Protein AF-A0A813GR15-F1 (afdb_monomer_lite)

Secondary structure (DSSP, 8-state):
----PPPTTTSPPHHHHHHHHHHHHHHHTTEEEEEEEETTEEEEEEEEEEE-SS-TT-TT-EE-HHHH-HHHHHHHHTSTTT-TT--HHHHHHHHHHHHHHHHHHHHHHHSTTTTSTTHHHHHHHHHHHHHHHHHHHHHH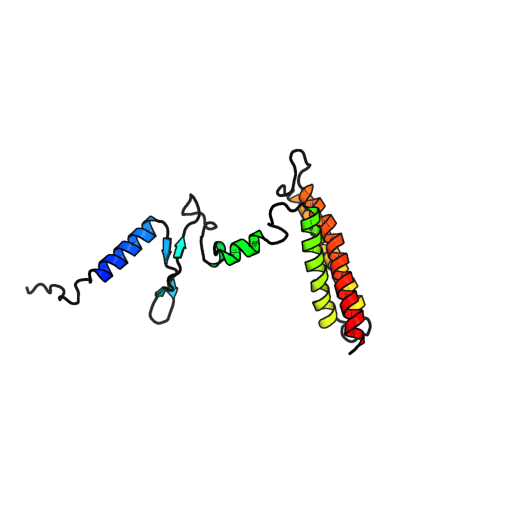HHHHH---TTPPTTPPTTHHHHHHHHHHHHHHHHHHHHHHHHHHHHHTT-

Radius of gyration: 27.7 Å; chains: 1; bounding box: 89×42×54 Å

Foldseek 3Di:
DPDPDDDPVRPDDPVRVVVVVVQVVCVVQQKDFDWDQDPVGTDGPPWIWHQQDPDSPPPVRIDGCCPPNPVNVVVVCCQLVNPPPDALLSSLLVLLLVQLQCQLVCQCCVNPCVVPPCSLVRSLVRQLVVLVVVLVVQVVCCVPVQDCPRPDVPDDRSPSSNSSSVSSSVNNNVNNVVNSVVCNVPVVVD

pLDDT: mean 85.77, std 12.68, range [42.84, 98.06]

Organism: Polarella glacialis (NCBI:txid89957)

Sequence (190 aa):
MKLDMPGDEDIPDLEDIAEVQQEFDWLMDGKMRFGIPGPAGIWYNGALIQYKGKEPFAGDQIVSILTDGSFGRQYVENMAFYREGLKPWQRGIEIGMAHGYFLIGPFVSLGPLRNTPEAATVGLLCGCAIVGIVSIGGLIFGATIKPTLFDKAGDRPASGFNEMINWHAVGGLGGAGFAHALLTVFGSAA

InterPro domains:
  IPR003757 Photosystem I PsaL, reaction centre subunit XI [PF02605] (50-185)
  IPR022980 Photosystem I, reaction centre subunit XI [PTHR34803] (49-186)
  IPR036592 Photosystem I PsaL, reaction centre subunit XI superfamily [G3DSA:1.20.1240.10] (46-189)
  IPR036592 Photosystem I PsaL, reaction centre subunit XI superfamily [SSF81568] (49-186)

Structure (mmCIF, N/CA/C/O backbone):
data_AF-A0A813GR15-F1
#
_entry.id   AF-A0A813GR15-F1
#
loop_
_atom_site.group_PDB
_atom_site.id
_atom_site.type_symbol
_atom_site.label_atom_id
_atom_site.label_alt_id
_atom_site.label_comp_id
_atom_site.label_asym_id
_atom_site.label_entity_id
_atom_site.label_seq_id
_atom_site.pdbx_PDB_ins_code
_atom_site.Cartn_x
_atom_site.Cartn_y
_atom_site.Cartn_z
_atom_site.occupancy
_atom_site.B_iso_or_equiv
_atom_site.auth_seq_id
_atom_site.auth_comp_id
_atom_site.auth_asym_id
_atom_site.auth_atom_id
_atom_site.pdbx_PDB_model_num
ATOM 1 N N . MET A 1 1 ? -71.081 26.932 -5.313 1.00 47.31 1 MET A N 1
ATOM 2 C CA . MET A 1 1 ? -69.634 26.652 -5.305 1.00 47.31 1 MET A CA 1
ATOM 3 C C . MET A 1 1 ? -69.499 25.139 -5.274 1.00 47.31 1 MET A C 1
ATOM 5 O O . MET A 1 1 ? -69.797 24.555 -4.243 1.00 47.31 1 MET A O 1
ATOM 9 N N . LYS A 1 2 ? -69.250 24.489 -6.419 1.00 45.22 2 LYS A N 1
ATOM 10 C CA . LYS A 1 2 ? -68.932 23.055 -6.412 1.00 45.22 2 LYS A CA 1
ATOM 11 C C . LYS A 1 2 ? -67.505 22.963 -5.885 1.00 45.22 2 LYS A C 1
ATOM 13 O O . LYS A 1 2 ? -66.606 23.507 -6.515 1.00 45.22 2 LYS A O 1
ATOM 18 N N . LEU A 1 3 ? -67.353 22.418 -4.682 1.00 54.00 3 LEU A N 1
ATOM 19 C CA . LEU A 1 3 ? -66.056 21.977 -4.192 1.00 54.00 3 LEU A CA 1
ATOM 20 C C . LEU A 1 3 ? -65.643 20.834 -5.109 1.00 54.00 3 LEU A C 1
ATOM 22 O O . LEU A 1 3 ? -66.343 19.825 -5.174 1.00 54.00 3 LEU A O 1
ATOM 26 N N . ASP A 1 4 ? -64.588 21.069 -5.877 1.00 61.16 4 ASP A N 1
ATOM 27 C CA . ASP A 1 4 ? -63.916 20.034 -6.644 1.00 61.16 4 ASP A CA 1
ATOM 28 C C . ASP A 1 4 ? -63.256 19.121 -5.610 1.00 61.16 4 ASP A C 1
ATOM 30 O O . ASP A 1 4 ? -62.234 19.470 -5.018 1.00 61.16 4 ASP A O 1
ATOM 34 N N . MET A 1 5 ? -63.965 18.057 -5.231 1.00 60.03 5 MET A N 1
ATOM 35 C CA . MET A 1 5 ? -63.385 17.032 -4.378 1.00 60.03 5 MET A CA 1
ATOM 36 C C . MET A 1 5 ? -62.530 16.143 -5.282 1.00 60.03 5 MET A C 1
ATOM 38 O O . MET A 1 5 ? -63.019 15.800 -6.361 1.00 60.03 5 MET A O 1
ATOM 42 N N . PRO A 1 6 ? -61.299 15.794 -4.869 1.00 56.97 6 PRO A N 1
ATOM 43 C CA . PRO A 1 6 ? -60.448 14.873 -5.619 1.00 56.97 6 PRO A CA 1
ATOM 44 C C . PRO A 1 6 ? -61.250 13.623 -6.010 1.00 56.97 6 PRO A C 1
ATOM 46 O O . PRO A 1 6 ? -62.019 13.108 -5.190 1.00 56.97 6 PRO A O 1
ATOM 49 N N . GLY A 1 7 ? -61.149 13.200 -7.273 1.00 61.00 7 GLY A N 1
ATOM 50 C CA . GLY A 1 7 ? -61.836 11.998 -7.755 1.00 61.00 7 GLY A CA 1
ATOM 51 C C . GLY A 1 7 ? -61.267 10.742 -7.091 1.00 61.00 7 GLY A C 1
ATOM 52 O O . GLY A 1 7 ? -60.208 10.806 -6.481 1.00 61.00 7 GLY A O 1
ATOM 53 N N . ASP A 1 8 ? -61.919 9.582 -7.224 1.00 58.84 8 ASP A N 1
ATOM 54 C CA . ASP A 1 8 ? -61.389 8.318 -6.667 1.00 58.84 8 ASP A CA 1
ATOM 55 C C . ASP A 1 8 ? -59.973 7.974 -7.192 1.00 58.84 8 ASP A C 1
ATOM 57 O O . ASP A 1 8 ? -59.250 7.231 -6.542 1.00 58.84 8 ASP A O 1
ATOM 61 N N . GLU A 1 9 ? -59.556 8.546 -8.331 1.00 57.78 9 GLU A N 1
ATOM 62 C CA . GLU A 1 9 ? -58.193 8.442 -8.886 1.00 57.78 9 GLU A CA 1
ATOM 63 C C . GLU A 1 9 ? -57.158 9.347 -8.182 1.00 57.78 9 GLU A C 1
ATOM 65 O O . GLU A 1 9 ? -55.960 9.107 -8.292 1.00 57.78 9 GLU A O 1
ATOM 70 N N . ASP A 1 10 ? -57.605 10.377 -7.458 1.00 59.31 10 ASP A N 1
ATOM 71 C CA . ASP A 1 10 ? -56.772 11.319 -6.694 1.00 59.31 10 ASP A CA 1
ATOM 72 C C . ASP A 1 10 ? -56.662 10.926 -5.204 1.00 59.31 10 ASP A C 1
ATOM 74 O O . ASP A 1 10 ? -55.973 11.592 -4.422 1.00 59.31 10 ASP A O 1
ATOM 78 N N . ILE A 1 11 ? -57.377 9.876 -4.781 1.00 60.47 11 ILE A N 1
ATOM 79 C CA . ILE A 1 11 ? -57.257 9.301 -3.442 1.00 60.47 11 ILE A CA 1
ATOM 80 C C . ILE A 1 11 ? -56.090 8.312 -3.494 1.00 60.47 11 ILE A C 1
ATOM 82 O O . ILE A 1 11 ? -56.178 7.341 -4.243 1.00 60.47 11 ILE A O 1
ATOM 86 N N . PRO A 1 12 ? -55.009 8.533 -2.724 1.00 65.38 12 PRO A N 1
ATOM 87 C CA . PRO A 1 12 ? -53.870 7.630 -2.742 1.00 65.38 12 PRO A CA 1
ATOM 88 C C . PRO A 1 12 ? -54.319 6.217 -2.360 1.00 65.38 12 PRO A C 1
ATOM 90 O O . PRO A 1 12 ? -55.058 6.027 -1.385 1.00 65.38 12 PRO A O 1
ATOM 93 N N . ASP A 1 13 ? -53.872 5.245 -3.151 1.00 76.69 13 ASP A N 1
ATOM 94 C CA . ASP A 1 13 ? -54.057 3.820 -2.902 1.00 76.69 13 ASP A CA 1
ATOM 95 C C . ASP A 1 13 ? -53.525 3.474 -1.493 1.00 76.69 13 ASP A C 1
ATOM 97 O O . ASP A 1 13 ? -52.634 4.135 -0.953 1.00 76.69 13 ASP A O 1
ATOM 101 N N . LEU A 1 14 ? -54.045 2.413 -0.874 1.00 74.50 14 LEU A N 1
ATOM 102 C CA . LEU A 1 14 ? -53.415 1.806 0.300 1.00 74.50 14 LEU A CA 1
ATOM 103 C C . LEU A 1 14 ? -51.924 1.501 0.067 1.00 74.50 14 LEU A C 1
ATOM 105 O O . LEU A 1 14 ? -51.142 1.588 1.013 1.00 74.50 14 LEU A O 1
ATOM 109 N N . GLU A 1 15 ? -51.539 1.162 -1.164 1.00 75.19 15 GLU A N 1
ATOM 110 C CA . GLU A 1 15 ? -50.154 0.950 -1.586 1.00 75.19 15 GLU A CA 1
ATOM 111 C C . GLU A 1 15 ? -49.343 2.259 -1.554 1.00 75.19 15 GLU A C 1
ATOM 113 O O . GLU A 1 15 ? -48.292 2.298 -0.914 1.00 75.19 15 GLU A O 1
ATOM 118 N N . ASP A 1 16 ? -49.875 3.362 -2.090 1.00 75.50 16 ASP A N 1
ATOM 119 C CA . ASP A 1 16 ? -49.230 4.686 -2.037 1.00 75.50 16 ASP A CA 1
ATOM 120 C C . ASP A 1 16 ? -49.055 5.182 -0.591 1.00 75.50 16 ASP A C 1
ATOM 122 O O . ASP A 1 16 ? -48.017 5.728 -0.207 1.00 75.50 16 ASP A O 1
ATOM 126 N N . ILE A 1 17 ? -50.071 4.969 0.252 1.00 76.69 17 ILE A N 1
ATOM 127 C CA . ILE A 1 17 ? -50.020 5.323 1.676 1.00 76.69 17 ILE A CA 1
ATOM 128 C C . ILE A 1 17 ? -48.959 4.480 2.398 1.00 76.69 17 ILE A C 1
ATOM 130 O O . ILE A 1 17 ? -48.253 4.993 3.272 1.00 76.69 17 ILE A O 1
ATOM 134 N N . ALA A 1 18 ? -48.822 3.202 2.037 1.00 79.75 18 ALA A N 1
ATOM 135 C CA . ALA A 1 18 ? -47.808 2.319 2.600 1.00 79.75 18 ALA A CA 1
ATOM 136 C C . ALA A 1 18 ? -46.386 2.724 2.176 1.00 79.75 18 ALA A C 1
ATOM 138 O O . ALA A 1 18 ? -45.487 2.706 3.019 1.00 79.75 18 ALA A O 1
ATOM 139 N N . GLU A 1 19 ? -46.179 3.147 0.925 1.00 77.00 19 GLU A N 1
ATOM 140 C CA . GLU A 1 19 ? -44.882 3.650 0.453 1.00 77.00 19 GLU A CA 1
ATOM 141 C C . GLU A 1 19 ? -44.466 4.937 1.176 1.00 77.00 19 GLU A C 1
ATOM 143 O O . GLU A 1 19 ? -43.332 5.047 1.650 1.00 77.00 19 GLU A O 1
ATOM 148 N N . VAL A 1 20 ? -45.390 5.889 1.340 1.00 79.00 20 VAL A N 1
ATOM 149 C CA . VAL A 1 20 ? -45.130 7.129 2.087 1.00 79.00 20 VAL A CA 1
ATOM 150 C C . VAL A 1 20 ? -44.820 6.827 3.554 1.00 79.00 20 VAL A C 1
ATOM 152 O O . VAL A 1 20 ? -43.882 7.393 4.118 1.00 79.00 20 VAL A O 1
ATOM 155 N N . GLN A 1 21 ? -45.558 5.907 4.180 1.00 83.81 21 GLN A N 1
ATOM 156 C CA . GLN A 1 21 ? -45.280 5.488 5.554 1.00 83.81 21 GLN A CA 1
ATOM 157 C C . GLN A 1 21 ? -43.892 4.843 5.674 1.00 83.81 21 GLN A C 1
ATOM 159 O O . GLN A 1 21 ? -43.143 5.162 6.596 1.00 83.81 21 GLN A O 1
ATOM 164 N N . GLN A 1 22 ? -43.517 3.993 4.718 1.00 81.81 22 GLN A N 1
ATOM 165 C CA . GLN A 1 22 ? -42.200 3.364 4.673 1.00 81.81 22 GLN A CA 1
ATOM 166 C C . GLN A 1 22 ? -41.072 4.391 4.489 1.00 81.81 22 GLN A C 1
ATOM 168 O O . GLN A 1 22 ? -40.016 4.263 5.112 1.00 81.81 22 GLN A O 1
ATOM 173 N N . GLU A 1 23 ? -41.283 5.430 3.678 1.00 76.62 23 GLU A N 1
ATOM 174 C CA . GLU A 1 23 ? -40.345 6.550 3.558 1.00 76.62 23 GLU A CA 1
ATOM 175 C C . GLU A 1 23 ? -40.169 7.312 4.867 1.00 76.62 23 GLU A C 1
ATOM 177 O O . GLU A 1 23 ? -39.036 7.617 5.248 1.00 76.62 23 GLU A O 1
ATOM 182 N N . PHE A 1 24 ? -41.267 7.609 5.563 1.00 79.00 24 PHE A N 1
ATOM 183 C CA . PHE A 1 24 ? -41.210 8.253 6.871 1.00 79.00 24 PHE A CA 1
ATOM 184 C C . PHE A 1 24 ? -40.469 7.384 7.886 1.00 79.00 24 PHE A C 1
ATOM 186 O O . PHE A 1 24 ? -39.612 7.897 8.607 1.00 79.00 24 PHE A O 1
ATOM 193 N N . ASP A 1 25 ? -40.727 6.078 7.905 1.00 84.25 25 ASP A N 1
ATOM 194 C CA . ASP A 1 25 ? -40.038 5.137 8.789 1.00 84.25 25 ASP A CA 1
ATOM 195 C C . ASP A 1 25 ? -38.531 5.080 8.481 1.00 84.25 25 ASP A C 1
ATOM 197 O O . ASP A 1 25 ? -37.703 5.088 9.395 1.00 84.25 25 ASP A O 1
ATOM 201 N N . TRP A 1 26 ? -38.143 5.095 7.200 1.00 78.56 26 TRP A N 1
ATOM 202 C CA . TRP A 1 26 ? -36.738 5.198 6.796 1.00 78.56 26 TRP A CA 1
ATOM 203 C C . TRP A 1 26 ? -36.098 6.511 7.237 1.00 78.56 26 TRP A C 1
ATOM 205 O O . TRP A 1 26 ? -34.998 6.482 7.789 1.00 78.56 26 TRP A O 1
ATOM 215 N N . LEU A 1 27 ? -36.781 7.643 7.055 1.00 77.62 27 LEU A N 1
ATOM 216 C CA . LEU A 1 27 ? -36.279 8.950 7.475 1.00 77.62 27 LEU A CA 1
ATOM 217 C C . LEU A 1 27 ? -36.061 8.998 8.996 1.00 77.62 27 LEU A C 1
ATOM 219 O O . LEU A 1 27 ? -35.037 9.503 9.459 1.00 77.62 27 LEU A O 1
ATOM 223 N N . MET A 1 28 ? -36.994 8.429 9.767 1.00 79.69 28 MET A N 1
ATOM 224 C CA . MET A 1 28 ? -36.901 8.330 11.227 1.00 79.69 28 MET A CA 1
ATOM 225 C C . MET A 1 28 ? -35.756 7.418 11.687 1.00 79.69 28 MET A C 1
ATOM 227 O O . MET A 1 28 ? -35.142 7.683 12.718 1.00 79.69 28 MET A O 1
ATOM 231 N N . ASP A 1 29 ? -35.419 6.391 10.905 1.00 77.81 29 ASP A N 1
ATOM 232 C CA . ASP A 1 29 ? -34.261 5.511 11.124 1.00 77.81 29 ASP A CA 1
ATOM 233 C C . ASP A 1 29 ? -32.941 6.094 10.558 1.00 77.81 29 ASP A C 1
ATOM 235 O O . ASP A 1 29 ? -31.903 5.423 10.503 1.00 77.81 29 ASP A O 1
ATOM 239 N N . GLY A 1 30 ? -32.962 7.355 10.100 1.00 75.44 30 GLY A N 1
ATOM 240 C CA . GLY A 1 30 ? -31.798 8.056 9.550 1.00 75.44 30 GLY A CA 1
ATOM 241 C C . GLY A 1 30 ? -31.330 7.513 8.196 1.00 75.44 30 GLY A C 1
ATOM 242 O O . GLY A 1 30 ? -30.158 7.665 7.837 1.00 75.44 30 GLY A O 1
ATOM 243 N N . LYS A 1 31 ? -32.224 6.849 7.460 1.00 78.25 31 LYS A N 1
ATOM 244 C CA . LYS A 1 31 ? -32.002 6.312 6.117 1.00 78.25 31 LYS A CA 1
ATOM 245 C C . LYS A 1 31 ? -32.614 7.248 5.082 1.00 78.25 31 LYS A C 1
ATOM 247 O O . LYS A 1 31 ? -33.733 7.724 5.230 1.00 78.25 31 LYS A O 1
ATOM 252 N N . MET A 1 32 ? -31.895 7.470 3.991 1.00 77.75 32 MET A N 1
ATOM 253 C CA . MET A 1 32 ? -32.395 8.176 2.818 1.00 77.75 32 MET A CA 1
ATOM 254 C C . MET A 1 32 ? -32.195 7.327 1.572 1.00 77.75 32 MET A C 1
ATOM 256 O O . MET A 1 32 ? -31.178 6.648 1.418 1.00 77.75 32 MET A O 1
ATOM 260 N N . ARG A 1 33 ? -33.157 7.380 0.651 1.00 77.06 33 ARG A N 1
ATOM 261 C CA . ARG A 1 33 ? -33.002 6.733 -0.650 1.00 77.06 33 ARG A CA 1
ATOM 262 C C . ARG A 1 33 ? -31.952 7.456 -1.480 1.00 77.06 33 ARG A C 1
ATOM 264 O O . ARG A 1 33 ? -31.939 8.684 -1.560 1.00 77.06 33 ARG A O 1
ATOM 271 N N . PHE A 1 34 ? -31.110 6.684 -2.152 1.00 77.50 34 PHE A N 1
ATOM 272 C CA . PHE A 1 34 ? -30.180 7.227 -3.123 1.00 77.50 34 PHE A CA 1
ATOM 273 C C . PHE A 1 34 ? -30.920 7.571 -4.416 1.00 77.50 34 PHE A C 1
ATOM 275 O O . PHE A 1 34 ? -31.358 6.693 -5.162 1.00 77.50 34 PHE A O 1
ATOM 282 N N . GLY A 1 35 ? -31.093 8.869 -4.645 1.00 80.12 35 GLY A N 1
ATOM 283 C CA . GLY A 1 35 ? -31.709 9.408 -5.846 1.00 80.12 35 GLY A CA 1
ATOM 284 C C . GLY A 1 35 ? -30.661 9.789 -6.883 1.00 80.12 35 GLY A C 1
ATOM 285 O O . GLY A 1 35 ? -29.750 10.563 -6.591 1.00 80.12 35 GLY A O 1
ATOM 286 N N . ILE A 1 36 ? -30.807 9.282 -8.103 1.00 79.25 36 ILE A N 1
ATOM 287 C CA . ILE A 1 36 ? -29.963 9.650 -9.237 1.00 79.25 36 ILE A CA 1
ATOM 288 C C . ILE A 1 36 ? -30.749 10.639 -10.107 1.00 79.25 36 ILE A C 1
ATOM 290 O O . ILE A 1 36 ? -31.823 10.291 -10.608 1.00 79.25 36 ILE A O 1
ATOM 294 N N . PRO A 1 37 ? -30.257 11.878 -10.280 1.00 85.12 37 PRO A N 1
ATOM 295 C CA . PRO A 1 37 ? -30.932 12.869 -11.104 1.00 85.12 37 PRO A CA 1
ATOM 296 C C . PRO A 1 37 ? -30.873 12.462 -12.580 1.00 85.12 37 PRO A C 1
ATOM 298 O O . PRO A 1 37 ? -29.807 12.158 -13.116 1.00 85.12 37 PRO A O 1
ATOM 301 N N . GLY A 1 38 ? -32.027 12.478 -13.239 1.00 84.50 38 GLY A N 1
ATOM 302 C CA . GLY A 1 38 ? -32.193 12.182 -14.655 1.00 84.50 38 GLY A CA 1
ATOM 303 C C . GLY A 1 38 ? -33.119 13.182 -15.360 1.00 84.50 38 GLY A C 1
ATOM 304 O O . GLY A 1 38 ? -33.711 14.054 -14.721 1.00 84.50 38 GLY A O 1
ATOM 305 N N . PRO A 1 39 ? -33.271 13.069 -16.692 1.00 82.44 39 PRO A N 1
ATOM 306 C CA . PRO A 1 39 ? -34.041 14.024 -17.498 1.00 82.44 39 PRO A CA 1
ATOM 307 C C . PRO A 1 39 ? -35.526 14.128 -17.121 1.00 82.44 39 PRO A C 1
ATOM 309 O O . PRO A 1 39 ? -36.148 15.151 -17.380 1.00 82.44 39 PRO A O 1
ATOM 312 N N . ALA A 1 40 ? -36.086 13.075 -16.520 1.00 80.75 40 ALA A N 1
ATOM 313 C CA . ALA A 1 40 ? -37.482 12.995 -16.092 1.00 80.75 40 ALA A CA 1
ATOM 314 C C . ALA A 1 40 ? -37.665 13.155 -14.568 1.00 80.75 40 ALA A C 1
ATOM 316 O O . ALA A 1 40 ? -38.739 12.868 -14.052 1.00 80.75 40 ALA A O 1
ATOM 317 N N . GLY A 1 41 ? -36.629 13.590 -13.840 1.00 81.62 41 GLY A N 1
ATOM 318 C CA . GLY A 1 41 ? -36.650 13.717 -12.381 1.00 81.62 41 GLY A CA 1
ATOM 319 C C . GLY A 1 41 ? -35.648 12.795 -11.689 1.00 81.62 41 GLY A C 1
ATOM 320 O O . GLY A 1 41 ? -34.646 12.392 -12.276 1.00 81.62 41 GLY A O 1
ATOM 321 N N . ILE A 1 42 ? -35.889 12.494 -10.415 1.00 79.44 42 ILE A N 1
ATOM 322 C CA . ILE A 1 42 ? -35.011 11.642 -9.608 1.00 79.44 42 ILE A CA 1
ATOM 323 C C . ILE A 1 42 ? -35.475 10.194 -9.746 1.00 79.44 42 ILE A C 1
ATOM 325 O O . ILE A 1 42 ? -36.616 9.874 -9.430 1.00 79.44 42 ILE A O 1
ATOM 329 N N . TRP A 1 43 ? -34.581 9.314 -10.186 1.00 77.31 43 TRP A N 1
ATOM 330 C CA . TRP A 1 43 ? -34.812 7.874 -10.155 1.00 77.31 43 TRP A CA 1
ATOM 331 C C . TRP A 1 43 ? -34.168 7.277 -8.898 1.00 77.31 43 TRP A C 1
ATOM 333 O O . TRP A 1 43 ? -33.004 7.547 -8.596 1.00 77.31 43 TRP A O 1
ATOM 343 N N . TYR A 1 44 ? -34.924 6.453 -8.171 1.00 77.25 44 TYR A N 1
ATOM 344 C CA . TYR A 1 44 ? -34.441 5.722 -7.004 1.00 77.25 44 TYR A CA 1
ATOM 345 C C . TYR A 1 44 ? -34.100 4.285 -7.395 1.00 77.25 44 TYR A C 1
ATOM 347 O O . TYR A 1 44 ? -34.931 3.545 -7.914 1.00 77.25 44 TYR A O 1
ATOM 355 N N . ASN A 1 45 ? -32.864 3.875 -7.130 1.00 72.31 45 ASN A N 1
ATOM 356 C CA . ASN A 1 45 ? -32.350 2.549 -7.482 1.00 72.31 45 ASN A CA 1
ATOM 357 C C . ASN A 1 45 ? -32.595 1.482 -6.395 1.00 72.31 45 ASN A C 1
ATOM 359 O O . ASN A 1 45 ? -32.062 0.379 -6.494 1.00 72.31 45 ASN A O 1
ATOM 363 N N . GLY A 1 46 ? -33.329 1.828 -5.333 1.00 75.75 46 GLY A N 1
ATOM 364 C CA . GLY A 1 46 ? -33.531 0.979 -4.155 1.00 75.75 46 GLY A CA 1
ATOM 365 C C . GLY A 1 46 ? -32.342 0.934 -3.185 1.00 75.75 46 GLY A C 1
ATOM 366 O O . GLY A 1 46 ? -32.431 0.277 -2.150 1.00 75.75 46 GLY A O 1
ATOM 367 N N . ALA A 1 47 ? -31.238 1.635 -3.466 1.00 75.94 47 ALA A N 1
ATOM 368 C CA . ALA A 1 47 ? -30.130 1.748 -2.527 1.00 75.94 47 ALA A CA 1
ATOM 369 C C . ALA A 1 47 ? -30.465 2.751 -1.418 1.00 75.94 47 ALA A C 1
ATOM 371 O O . ALA A 1 47 ? -30.973 3.847 -1.670 1.00 75.94 47 ALA A O 1
ATOM 372 N N . LEU A 1 48 ? -30.131 2.376 -0.186 1.00 75.25 48 LEU A N 1
ATOM 373 C CA . LEU A 1 48 ? -30.285 3.223 0.988 1.00 75.25 48 LEU A CA 1
ATOM 374 C C . LEU A 1 48 ? -28.921 3.757 1.411 1.00 75.25 48 LEU A C 1
ATOM 376 O O . LEU A 1 48 ? -27.924 3.032 1.419 1.00 75.25 48 LEU A O 1
ATOM 380 N N . ILE A 1 49 ? -28.903 5.032 1.771 1.00 76.62 49 ILE A N 1
ATOM 381 C CA . ILE A 1 49 ? -27.792 5.690 2.437 1.00 76.62 49 ILE A CA 1
ATOM 382 C C . ILE A 1 49 ? -28.222 5.914 3.877 1.00 76.62 49 ILE A C 1
ATOM 384 O O . ILE A 1 49 ? -29.292 6.466 4.115 1.00 76.62 49 ILE A O 1
ATOM 388 N N . GLN A 1 50 ? -27.411 5.478 4.832 1.00 75.06 50 GLN A N 1
ATOM 389 C CA . GLN A 1 50 ? -27.713 5.638 6.252 1.00 75.06 50 GLN A CA 1
ATOM 390 C C . GLN A 1 50 ? -26.601 6.418 6.943 1.00 75.06 50 GLN A C 1
ATOM 392 O O . GLN A 1 50 ? -25.429 6.253 6.612 1.00 75.06 50 GLN A O 1
ATOM 397 N N . TYR A 1 51 ? -26.940 7.239 7.930 1.00 71.69 51 TYR A N 1
ATOM 398 C CA . TYR A 1 51 ? -25.929 7.792 8.827 1.00 71.69 51 TYR A CA 1
ATOM 399 C C . TYR A 1 51 ? -25.423 6.703 9.786 1.00 71.69 51 TYR A C 1
ATOM 401 O O . TYR A 1 51 ? -26.199 6.022 10.449 1.00 71.69 51 TYR A O 1
ATOM 409 N N . LYS A 1 52 ? -24.104 6.496 9.828 1.00 63.88 52 LYS A N 1
ATOM 410 C CA . LYS A 1 52 ? -23.456 5.354 10.495 1.00 63.88 52 LYS A CA 1
ATOM 411 C C . LYS A 1 52 ? -23.322 5.509 12.007 1.00 63.88 52 LYS A C 1
ATOM 413 O O . LYS A 1 52 ? -23.207 4.505 12.707 1.00 63.88 52 LYS A O 1
ATOM 418 N N . GLY A 1 53 ? -23.227 6.735 12.515 1.00 65.06 53 GLY A N 1
ATOM 419 C CA . GLY A 1 53 ? -22.815 6.965 13.897 1.00 65.06 53 GLY A CA 1
ATOM 420 C C . GLY A 1 53 ? -23.783 7.791 14.723 1.00 65.06 53 GLY A C 1
ATOM 421 O O . GLY A 1 53 ? -24.899 8.100 14.319 1.00 65.06 53 GLY A O 1
ATOM 422 N N . LYS A 1 54 ? -23.340 8.099 15.945 1.00 63.12 54 LYS A N 1
ATOM 423 C CA . LYS A 1 54 ? -24.151 8.774 16.969 1.00 63.12 54 LYS A CA 1
ATOM 424 C C . LYS A 1 54 ? -24.495 10.219 16.598 1.00 63.12 54 LYS A C 1
ATOM 426 O O . LYS A 1 54 ? -25.398 10.789 17.200 1.00 63.12 54 LYS A O 1
ATOM 431 N N . GLU A 1 55 ? -23.757 10.803 15.655 1.00 66.56 55 GLU A N 1
ATOM 432 C CA . GLU A 1 55 ? -23.871 12.204 15.271 1.00 66.56 55 GLU A CA 1
ATOM 433 C C . GLU A 1 55 ? -24.320 12.320 13.806 1.00 66.56 55 GLU A C 1
ATOM 435 O O . GLU A 1 55 ? -23.523 12.079 12.899 1.00 66.56 55 GLU A O 1
ATOM 440 N N . PRO A 1 56 ? -25.570 12.739 13.539 1.00 64.50 56 PRO A N 1
ATOM 441 C CA . PRO A 1 56 ? -26.105 12.836 12.176 1.00 64.50 56 PRO A CA 1
ATOM 442 C C . PRO A 1 56 ? -25.427 13.914 11.308 1.00 64.50 56 PRO A C 1
ATOM 444 O O . PRO A 1 56 ? -25.662 13.974 10.105 1.00 64.50 56 PRO A O 1
ATOM 447 N N . PHE A 1 57 ? -24.572 14.761 11.892 1.00 69.88 57 PHE A N 1
ATOM 448 C CA . PHE A 1 57 ? -23.840 15.824 11.189 1.00 69.88 57 PHE A CA 1
ATOM 449 C C . PHE A 1 57 ? -22.361 15.491 10.937 1.00 69.88 57 PHE A C 1
ATOM 451 O O . PHE A 1 57 ? -21.630 16.319 10.390 1.00 69.88 57 PHE A O 1
ATOM 458 N N . ALA A 1 58 ? -21.906 14.293 11.314 1.00 69.31 58 ALA A N 1
ATOM 459 C CA . ALA A 1 58 ? -20.563 13.827 10.999 1.00 69.31 58 ALA A CA 1
ATOM 460 C C . ALA A 1 58 ? -20.491 13.421 9.516 1.00 69.31 58 ALA A C 1
ATOM 462 O O . ALA A 1 58 ? -21.041 12.402 9.098 1.00 69.31 58 ALA A O 1
ATOM 463 N N . GLY A 1 59 ? -19.821 14.241 8.701 1.00 67.31 59 GLY A N 1
ATOM 464 C CA . GLY A 1 59 ? -19.742 14.051 7.246 1.00 67.31 59 GLY A CA 1
ATOM 465 C C . GLY A 1 59 ? -18.978 12.801 6.785 1.00 67.31 59 GLY A C 1
ATOM 466 O O . GLY A 1 59 ? -19.039 12.464 5.606 1.00 67.31 59 GLY A O 1
ATOM 467 N N . ASP A 1 60 ? -18.269 12.111 7.682 1.00 69.56 60 ASP A N 1
ATOM 468 C CA . ASP A 1 60 ? -17.547 10.861 7.411 1.00 69.56 60 ASP A CA 1
ATOM 469 C C . ASP A 1 60 ? -18.378 9.599 7.715 1.00 69.56 60 ASP A C 1
ATOM 471 O O . ASP A 1 60 ? -18.010 8.494 7.313 1.00 69.56 60 ASP A O 1
ATOM 475 N N . GLN A 1 61 ? -19.521 9.744 8.390 1.00 68.69 61 GLN A N 1
ATOM 476 C CA . GLN A 1 61 ? -20.357 8.640 8.860 1.00 68.69 61 GLN A CA 1
ATOM 477 C C . GLN A 1 61 ? -21.498 8.347 7.889 1.00 68.69 61 GLN A C 1
ATOM 479 O O . GLN A 1 61 ? -22.660 8.293 8.281 1.00 68.69 61 GLN A O 1
ATOM 484 N N . ILE A 1 62 ? -21.172 8.130 6.616 1.00 75.62 62 ILE A N 1
ATOM 485 C CA . ILE A 1 62 ? -22.153 7.756 5.592 1.00 75.62 62 ILE A CA 1
ATOM 486 C C . ILE A 1 62 ? -21.991 6.270 5.249 1.00 75.62 62 ILE A C 1
ATOM 488 O O . ILE A 1 62 ? -20.982 5.851 4.677 1.00 75.62 62 ILE A O 1
ATOM 492 N N . VAL A 1 63 ? -23.007 5.474 5.576 1.00 77.12 63 VAL A N 1
ATOM 493 C CA . VAL A 1 63 ? -23.172 4.083 5.142 1.00 77.12 63 VAL A CA 1
ATOM 494 C C . VAL A 1 63 ? -23.700 4.105 3.718 1.00 77.12 63 VAL A C 1
ATOM 496 O O . VAL A 1 63 ? -24.814 4.550 3.452 1.00 77.12 63 VAL A O 1
ATOM 499 N N . SER A 1 64 ? -22.893 3.613 2.794 1.00 79.69 64 SER A N 1
ATOM 500 C CA . SER A 1 64 ? -23.253 3.429 1.394 1.00 79.69 64 SER A CA 1
ATOM 501 C C . SER A 1 64 ? -22.799 2.050 0.934 1.00 79.69 64 SER A C 1
ATOM 503 O O . SER A 1 64 ? -21.991 1.395 1.594 1.00 79.69 64 SER A O 1
ATOM 505 N N . ILE A 1 65 ? -23.249 1.627 -0.246 1.00 78.69 65 ILE A N 1
ATOM 506 C CA . ILE A 1 65 ? -22.777 0.381 -0.871 1.00 78.69 65 ILE A CA 1
ATOM 507 C C . ILE A 1 65 ? -21.247 0.389 -1.043 1.00 78.69 65 ILE A C 1
ATOM 509 O O . ILE A 1 65 ? -20.610 -0.657 -0.950 1.00 78.69 65 ILE A O 1
ATOM 513 N N . LEU A 1 66 ? -20.645 1.561 -1.258 1.00 80.50 66 LEU A N 1
ATOM 514 C CA . LEU A 1 66 ? -19.201 1.698 -1.456 1.00 80.50 66 LEU A CA 1
ATOM 515 C C . LEU A 1 66 ? -18.417 1.695 -0.137 1.00 80.50 66 LEU A C 1
ATOM 517 O O . LEU A 1 66 ? -17.321 1.145 -0.089 1.00 80.50 66 LEU A O 1
ATOM 521 N N . THR A 1 67 ? -18.962 2.300 0.921 1.00 81.75 67 THR A N 1
ATOM 522 C CA . THR A 1 67 ? -18.272 2.467 2.214 1.00 81.75 67 THR A CA 1
ATOM 523 C C . THR A 1 67 ? -18.516 1.313 3.187 1.00 81.75 67 THR A C 1
ATOM 525 O O . THR A 1 67 ? -17.615 0.949 3.937 1.00 81.75 67 THR A O 1
ATOM 528 N N . ASP A 1 68 ? -19.705 0.708 3.159 1.00 80.25 68 ASP A N 1
ATOM 529 C CA . ASP A 1 68 ? -20.146 -0.332 4.102 1.00 80.25 68 ASP A CA 1
ATOM 530 C C . ASP A 1 68 ? -20.724 -1.580 3.415 1.00 80.25 68 ASP A C 1
ATOM 532 O O . ASP A 1 68 ? -21.224 -2.488 4.082 1.00 80.25 68 ASP A O 1
ATOM 536 N N . GLY A 1 69 ? -20.628 -1.676 2.085 1.00 84.75 69 GLY A N 1
ATOM 537 C CA . GLY A 1 69 ? -20.975 -2.902 1.370 1.00 84.75 69 GLY A CA 1
ATOM 538 C C . GLY A 1 69 ? -20.146 -4.090 1.864 1.00 84.75 69 GLY A C 1
ATOM 539 O O . GLY A 1 69 ? -18.932 -3.979 2.047 1.00 84.75 69 GLY A O 1
ATOM 540 N N . SER A 1 70 ? -20.794 -5.244 2.046 1.00 85.81 70 SER A N 1
ATOM 541 C CA . SER A 1 70 ? -20.178 -6.451 2.620 1.00 85.81 70 SER A CA 1
ATOM 542 C C . SER A 1 70 ? -18.896 -6.868 1.897 1.00 85.81 70 SER A C 1
ATOM 544 O O . SER A 1 70 ? -17.884 -7.129 2.541 1.00 85.81 70 SER A O 1
ATOM 546 N N . PHE A 1 71 ? -18.911 -6.858 0.562 1.00 87.88 71 PHE A N 1
ATOM 547 C CA . PHE A 1 71 ? -17.745 -7.195 -0.253 1.00 87.88 71 PHE A CA 1
ATOM 548 C C . PHE A 1 71 ? -16.606 -6.178 -0.107 1.00 87.88 71 PHE A C 1
ATOM 550 O O . PHE A 1 71 ? -15.472 -6.565 0.161 1.00 87.88 71 PHE A O 1
ATOM 557 N N . GLY A 1 72 ? -16.894 -4.882 -0.276 1.00 89.38 72 GLY A N 1
ATOM 558 C CA . GLY A 1 72 ? -15.871 -3.833 -0.226 1.00 89.38 72 GLY A CA 1
ATOM 559 C C . GLY A 1 72 ? -15.199 -3.769 1.142 1.00 89.38 72 GLY A C 1
ATOM 560 O O . GLY A 1 72 ? -13.972 -3.752 1.236 1.00 89.38 72 GLY A O 1
ATOM 561 N N . ARG A 1 73 ? -16.004 -3.845 2.204 1.00 88.62 73 ARG A N 1
ATOM 562 C CA . ARG A 1 73 ? -15.521 -3.889 3.580 1.00 88.62 73 ARG A CA 1
ATOM 563 C C . ARG A 1 73 ? -14.660 -5.121 3.837 1.00 88.62 73 ARG A C 1
ATOM 565 O O . ARG A 1 73 ? -13.525 -4.968 4.274 1.00 88.62 73 ARG A O 1
ATOM 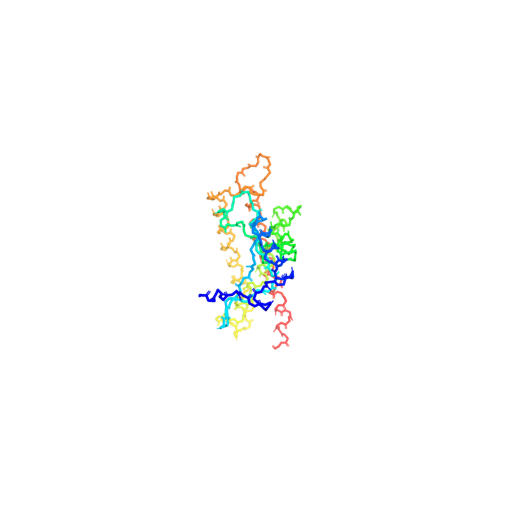572 N N . GLN A 1 74 ? -15.140 -6.312 3.480 1.00 91.81 74 GLN A N 1
ATOM 573 C CA . GLN A 1 74 ? -14.366 -7.544 3.637 1.00 91.81 74 GLN A CA 1
ATOM 574 C C . GLN A 1 74 ? -13.051 -7.496 2.845 1.00 91.81 74 GLN A C 1
ATOM 576 O O . GLN A 1 74 ? -12.022 -7.971 3.324 1.00 91.81 74 GLN A O 1
ATOM 581 N N . TYR A 1 75 ? -13.055 -6.926 1.641 1.00 92.06 75 TYR A N 1
ATOM 582 C CA . TYR A 1 75 ? -11.855 -6.784 0.823 1.00 92.06 75 TYR A CA 1
ATOM 583 C C . TYR A 1 75 ? -10.818 -5.865 1.486 1.00 92.06 75 TYR A C 1
ATOM 585 O O . TYR A 1 75 ? -9.656 -6.252 1.617 1.00 92.06 75 TYR A O 1
ATOM 593 N N . VAL A 1 76 ? -11.239 -4.686 1.960 1.00 92.94 76 VAL A N 1
ATOM 594 C CA . VAL A 1 76 ? -10.359 -3.719 2.640 1.00 92.94 76 VAL A CA 1
ATOM 595 C C . VAL A 1 76 ? -9.858 -4.267 3.975 1.00 92.94 76 VAL A C 1
ATOM 597 O O . VAL A 1 76 ? -8.660 -4.199 4.241 1.00 92.94 76 VAL A O 1
ATOM 600 N N . GLU A 1 77 ? -10.730 -4.873 4.782 1.00 92.62 77 GLU A N 1
ATOM 601 C CA . GLU A 1 77 ? -10.366 -5.492 6.065 1.00 92.62 77 GLU A CA 1
ATOM 602 C C . GLU A 1 77 ? -9.344 -6.620 5.884 1.00 92.62 77 GLU A C 1
ATOM 604 O O . GLU A 1 77 ? -8.480 -6.807 6.733 1.00 92.62 77 GLU A O 1
ATOM 609 N N . ASN A 1 78 ? -9.371 -7.334 4.754 1.00 94.50 78 ASN A N 1
ATOM 610 C CA . ASN A 1 78 ? -8.394 -8.376 4.447 1.00 94.50 78 ASN A CA 1
ATOM 611 C C . ASN A 1 78 ? -7.124 -7.868 3.746 1.00 94.50 78 ASN A C 1
ATOM 613 O O . ASN A 1 78 ? -6.222 -8.674 3.496 1.00 94.50 78 ASN A O 1
ATOM 617 N N . MET A 1 79 ? -6.987 -6.573 3.447 1.00 95.00 79 MET A N 1
ATOM 618 C CA . MET A 1 79 ? -5.735 -6.027 2.912 1.00 95.00 79 MET A CA 1
ATOM 619 C C . MET A 1 79 ? -4.609 -6.093 3.943 1.00 95.00 79 MET A C 1
ATOM 621 O O . MET A 1 79 ? -4.838 -5.921 5.136 1.00 95.00 79 MET A O 1
ATOM 625 N N . ALA A 1 80 ? -3.366 -6.248 3.482 1.00 94.12 80 ALA A N 1
ATOM 626 C CA . ALA A 1 80 ? -2.180 -6.354 4.336 1.00 94.12 80 ALA A CA 1
ATOM 627 C C . ALA A 1 80 ? -2.097 -5.282 5.441 1.00 94.12 80 ALA A C 1
ATOM 629 O O . ALA A 1 80 ? -1.666 -5.570 6.557 1.00 94.12 80 ALA A O 1
ATOM 630 N N . PHE A 1 81 ? -2.529 -4.048 5.163 1.00 94.25 81 PHE A N 1
ATOM 631 C CA . PHE A 1 81 ? -2.488 -2.958 6.139 1.00 94.25 81 PHE A CA 1
ATOM 632 C C . PHE A 1 81 ? -3.532 -3.098 7.260 1.00 94.25 81 PHE A C 1
ATOM 634 O O . PHE A 1 81 ? -3.207 -2.826 8.413 1.00 94.25 81 PHE A O 1
ATOM 641 N N . TYR A 1 82 ? -4.745 -3.562 6.945 1.00 94.38 82 TYR A N 1
ATOM 642 C CA . TYR A 1 82 ? -5.873 -3.628 7.887 1.00 94.38 82 TYR A CA 1
ATOM 643 C C . TYR A 1 82 ? -6.113 -5.025 8.472 1.00 94.38 82 TYR A C 1
ATOM 645 O O . TYR A 1 82 ? -6.706 -5.134 9.540 1.00 94.38 82 TYR A O 1
ATOM 653 N N . ARG A 1 83 ? -5.591 -6.083 7.837 1.00 95.31 83 ARG A N 1
ATOM 654 C CA . ARG A 1 83 ? -5.823 -7.482 8.227 1.00 95.31 83 ARG A CA 1
ATOM 655 C C . ARG A 1 83 ? -5.477 -7.724 9.685 1.00 95.31 83 ARG A C 1
ATOM 657 O O . ARG A 1 83 ? -4.340 -7.493 10.098 1.00 95.31 83 ARG A O 1
ATOM 664 N N . GLU A 1 84 ? -6.431 -8.196 10.469 1.00 91.94 84 GLU A N 1
ATOM 665 C CA . GLU A 1 84 ? -6.209 -8.473 11.885 1.00 91.94 84 GLU A CA 1
ATOM 666 C C . GLU A 1 84 ? -5.201 -9.618 12.091 1.00 91.94 84 GLU A C 1
ATOM 668 O O . GLU A 1 84 ? -5.017 -10.488 11.240 1.00 91.94 84 GLU A O 1
ATOM 673 N N . GLY A 1 85 ? -4.483 -9.596 13.217 1.00 90.62 85 GLY A N 1
ATOM 674 C CA . GLY A 1 85 ? -3.519 -10.642 13.582 1.00 90.62 85 GLY A CA 1
ATOM 675 C C . GLY A 1 85 ? -2.144 -10.571 12.900 1.00 90.62 85 GL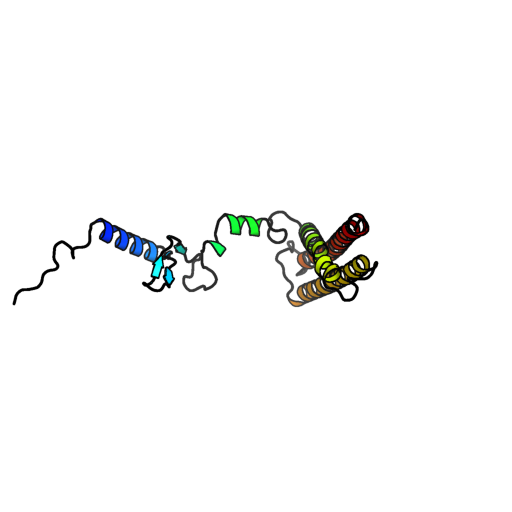Y A C 1
ATOM 676 O O . GLY A 1 85 ? -1.226 -11.268 13.336 1.00 90.62 85 GLY A O 1
ATOM 677 N N . LEU A 1 86 ? -1.946 -9.715 11.888 1.00 93.25 86 LEU A N 1
ATOM 678 C CA . LEU A 1 86 ? -0.627 -9.524 11.272 1.00 93.25 86 LEU A CA 1
ATOM 679 C C . LEU A 1 86 ? 0.294 -8.635 12.116 1.00 93.25 86 LEU A C 1
ATOM 681 O O . LEU A 1 86 ? -0.078 -7.540 12.550 1.00 93.25 86 LEU A O 1
ATOM 685 N N . LYS A 1 87 ? 1.542 -9.089 12.272 1.00 95.25 87 LYS A N 1
ATOM 686 C CA . LYS A 1 87 ? 2.631 -8.311 12.877 1.00 95.25 87 LYS A CA 1
ATOM 687 C C . LYS A 1 87 ? 3.119 -7.223 11.909 1.00 95.25 87 LYS A C 1
ATOM 689 O O . LYS A 1 87 ? 3.064 -7.445 10.697 1.00 95.25 87 LYS A O 1
ATOM 694 N N . PRO A 1 88 ? 3.676 -6.099 12.398 1.00 95.50 88 PRO A N 1
ATOM 695 C CA . PRO A 1 88 ? 4.075 -4.983 11.536 1.00 95.50 88 PRO A CA 1
ATOM 696 C C . PRO A 1 88 ? 5.054 -5.382 10.423 1.00 95.50 88 PRO A C 1
ATOM 698 O O . PRO A 1 88 ? 4.884 -4.969 9.277 1.00 95.50 88 PRO A O 1
ATOM 701 N N . TRP A 1 89 ? 6.010 -6.272 10.710 1.00 95.62 89 TRP A N 1
ATOM 702 C CA . TRP A 1 89 ? 6.932 -6.794 9.697 1.00 95.62 89 TRP A CA 1
ATOM 703 C C . TRP A 1 89 ? 6.245 -7.587 8.574 1.00 95.62 89 TRP A C 1
ATOM 705 O O . TRP A 1 89 ? 6.635 -7.464 7.416 1.00 95.62 89 TRP A O 1
ATOM 715 N N . GLN A 1 90 ? 5.204 -8.371 8.887 1.00 96.94 90 GLN A N 1
ATOM 716 C CA . GLN A 1 90 ? 4.467 -9.161 7.891 1.00 96.94 90 GLN A CA 1
ATOM 717 C C . GLN A 1 90 ? 3.713 -8.241 6.934 1.00 96.94 90 GLN A C 1
ATOM 719 O O . GLN A 1 90 ? 3.748 -8.447 5.723 1.00 96.94 90 GLN A O 1
ATOM 724 N N . ARG A 1 91 ? 3.096 -7.184 7.482 1.00 97.00 91 ARG A N 1
ATOM 725 C CA . ARG A 1 91 ? 2.445 -6.132 6.691 1.00 97.00 91 ARG A CA 1
ATOM 726 C C . ARG A 1 91 ? 3.454 -5.451 5.775 1.00 97.00 91 ARG A C 1
ATOM 728 O O . ARG A 1 91 ? 3.205 -5.324 4.582 1.00 97.00 91 ARG A O 1
ATOM 735 N N . GLY A 1 92 ? 4.606 -5.067 6.331 1.00 97.00 92 GLY A N 1
ATOM 736 C CA . GLY A 1 92 ? 5.697 -4.437 5.594 1.00 97.00 92 GLY A CA 1
ATOM 737 C C . GLY A 1 92 ? 6.144 -5.277 4.402 1.00 97.00 92 GLY A C 1
ATOM 738 O O . GLY A 1 92 ? 6.161 -4.772 3.284 1.00 97.00 92 GLY A O 1
ATOM 739 N N . ILE A 1 93 ? 6.418 -6.568 4.614 1.00 97.62 93 ILE A N 1
ATOM 740 C CA . ILE A 1 93 ? 6.822 -7.485 3.541 1.00 97.62 93 ILE A CA 1
ATOM 741 C C . ILE A 1 93 ? 5.736 -7.620 2.466 1.00 97.62 93 ILE A C 1
ATOM 743 O O . ILE A 1 93 ? 6.053 -7.467 1.290 1.00 97.62 93 ILE A O 1
ATOM 747 N N . GLU A 1 94 ? 4.475 -7.884 2.829 1.00 97.69 94 GLU A N 1
ATOM 748 C CA . GLU A 1 94 ? 3.384 -8.084 1.854 1.00 97.69 94 GLU A CA 1
ATOM 749 C C . GLU A 1 94 ? 3.157 -6.824 1.002 1.00 97.69 94 GLU A C 1
ATOM 751 O O . GLU A 1 94 ? 3.108 -6.897 -0.228 1.00 97.69 94 GLU A O 1
ATOM 756 N N . ILE A 1 95 ? 3.123 -5.650 1.643 1.00 97.31 95 ILE A N 1
ATOM 757 C CA . ILE A 1 95 ? 2.990 -4.356 0.963 1.00 97.31 95 ILE A CA 1
ATOM 758 C C . ILE A 1 95 ? 4.216 -4.093 0.083 1.00 97.31 95 ILE A C 1
ATOM 760 O O . ILE A 1 95 ? 4.067 -3.715 -1.077 1.00 97.31 95 ILE A O 1
ATOM 764 N N . GLY A 1 96 ? 5.421 -4.292 0.620 1.00 97.50 96 GLY A N 1
ATOM 765 C CA . GLY A 1 96 ? 6.677 -4.103 -0.099 1.00 97.50 96 GLY A CA 1
ATOM 766 C C . GLY A 1 96 ? 6.741 -4.956 -1.358 1.00 97.50 96 GLY A C 1
ATOM 767 O O . GLY A 1 96 ? 6.921 -4.411 -2.442 1.00 97.50 96 GLY A O 1
ATOM 768 N N . MET A 1 97 ? 6.517 -6.268 -1.244 1.00 97.88 97 MET A N 1
ATOM 769 C CA . MET A 1 97 ? 6.565 -7.193 -2.383 1.00 97.88 97 MET A CA 1
ATOM 770 C C . MET A 1 97 ? 5.602 -6.785 -3.494 1.00 97.88 97 MET A C 1
ATOM 772 O O . MET A 1 97 ? 6.012 -6.734 -4.652 1.00 97.88 97 MET A O 1
ATOM 776 N N . ALA A 1 98 ? 4.356 -6.443 -3.152 1.00 97.44 98 ALA A N 1
ATOM 777 C CA . ALA A 1 98 ? 3.377 -5.995 -4.137 1.00 97.44 98 ALA A CA 1
ATOM 778 C C . ALA A 1 98 ? 3.848 -4.727 -4.869 1.00 97.44 98 ALA A C 1
ATOM 780 O O . ALA A 1 98 ? 3.831 -4.686 -6.099 1.00 97.44 98 ALA A O 1
ATOM 781 N N . HIS A 1 99 ? 4.324 -3.720 -4.129 1.00 96.69 99 HIS A N 1
ATOM 782 C CA . HIS A 1 99 ? 4.750 -2.447 -4.714 1.00 96.69 99 HIS A CA 1
ATOM 783 C C . HIS A 1 99 ? 6.029 -2.577 -5.538 1.00 96.69 99 HIS A C 1
ATOM 785 O O . HIS A 1 99 ? 6.083 -2.101 -6.668 1.00 96.69 99 HIS A O 1
ATOM 791 N N . GLY A 1 100 ? 7.037 -3.277 -5.022 1.00 96.50 100 GLY A N 1
ATOM 792 C CA . GLY A 1 100 ? 8.271 -3.539 -5.757 1.00 96.50 100 GLY A CA 1
ATOM 793 C C . GLY A 1 100 ? 8.028 -4.285 -7.067 1.00 96.50 100 GLY A C 1
ATOM 794 O O . GLY A 1 100 ? 8.644 -3.961 -8.079 1.00 96.50 100 GLY A O 1
ATOM 795 N N . TYR A 1 101 ? 7.090 -5.238 -7.066 1.00 97.19 101 TYR A N 1
ATOM 796 C CA . TYR A 1 101 ? 6.757 -6.037 -8.241 1.00 97.19 101 TYR A CA 1
ATOM 797 C C . TYR A 1 101 ? 6.185 -5.196 -9.388 1.00 97.19 101 TYR A C 1
ATOM 799 O O . TYR A 1 101 ? 6.686 -5.261 -10.511 1.00 97.19 101 TYR A O 1
ATOM 807 N N . PHE A 1 102 ? 5.151 -4.385 -9.130 1.00 95.31 102 PHE A N 1
ATOM 808 C CA . PHE A 1 102 ? 4.504 -3.635 -10.212 1.00 95.31 102 PHE A CA 1
ATOM 809 C C . PHE A 1 102 ? 5.301 -2.396 -10.643 1.00 95.31 102 PHE A C 1
ATOM 811 O O . PHE A 1 102 ? 5.204 -1.992 -11.802 1.00 95.31 102 PHE A O 1
ATOM 818 N N . LEU A 1 103 ? 6.086 -1.785 -9.742 1.00 95.31 103 LEU A N 1
ATOM 819 C CA . LEU A 1 103 ? 6.785 -0.522 -10.013 1.00 95.31 103 LEU A CA 1
ATOM 820 C C . LEU A 1 103 ? 7.793 -0.621 -11.159 1.00 95.31 103 LEU A C 1
ATOM 822 O O . LEU A 1 103 ? 8.049 0.380 -11.820 1.00 95.31 103 LEU A O 1
ATOM 826 N N . ILE A 1 104 ? 8.335 -1.808 -11.431 1.00 93.56 104 ILE A N 1
ATOM 827 C CA . ILE A 1 104 ? 9.251 -2.028 -12.556 1.00 93.56 104 ILE A CA 1
ATOM 828 C C . ILE A 1 104 ? 8.549 -1.838 -13.908 1.00 93.56 104 ILE A C 1
ATOM 830 O O . ILE A 1 104 ? 9.150 -1.307 -14.843 1.00 93.56 104 ILE A O 1
ATOM 834 N N . GLY A 1 105 ? 7.278 -2.236 -14.020 1.00 91.75 105 GLY A N 1
ATOM 835 C CA . GLY A 1 105 ? 6.546 -2.310 -15.290 1.00 91.75 105 GLY A CA 1
ATOM 836 C C . GLY A 1 105 ? 6.566 -1.013 -16.114 1.00 91.75 105 GLY A C 1
ATOM 837 O O . GLY A 1 105 ? 6.953 -1.056 -17.288 1.00 91.75 105 GLY A O 1
ATOM 838 N N . PRO A 1 106 ? 6.213 0.148 -15.525 1.00 93.56 106 PRO A N 1
ATOM 839 C CA . PRO A 1 106 ? 6.272 1.435 -16.212 1.00 93.56 106 PRO A CA 1
ATOM 840 C C . PRO A 1 106 ? 7.672 1.807 -16.716 1.00 93.56 106 PRO A C 1
ATOM 842 O O . PRO A 1 106 ? 7.792 2.311 -17.829 1.00 93.56 106 PRO A O 1
ATOM 845 N N . PHE A 1 107 ? 8.739 1.535 -15.958 1.00 92.88 107 PHE A N 1
ATOM 846 C CA . PHE A 1 107 ? 10.105 1.881 -16.381 1.00 92.88 107 PHE A CA 1
ATOM 847 C C . PHE A 1 107 ? 10.626 0.981 -17.490 1.00 92.88 107 PHE A C 1
ATOM 849 O O . PHE A 1 107 ? 11.329 1.456 -18.377 1.00 92.88 107 PHE A O 1
ATOM 856 N N . VAL A 1 108 ? 10.249 -0.295 -17.475 1.00 92.62 108 VAL A N 1
ATOM 857 C CA . VAL A 1 108 ? 10.615 -1.224 -18.548 1.00 92.62 108 VAL A CA 1
ATOM 858 C C . VAL A 1 108 ? 9.878 -0.873 -19.838 1.00 92.62 108 VAL A C 1
ATOM 860 O O . VAL A 1 108 ? 10.490 -0.825 -20.898 1.00 92.62 108 VAL A O 1
ATOM 863 N N . SER A 1 109 ? 8.580 -0.568 -19.753 1.00 90.94 109 SER A N 1
ATOM 864 C CA . SER A 1 109 ? 7.735 -0.391 -20.946 1.00 90.94 109 SER A CA 1
ATOM 865 C C . SER A 1 109 ? 7.762 1.028 -21.515 1.00 90.94 109 SER A C 1
ATOM 867 O O . SER A 1 109 ? 7.692 1.216 -22.725 1.00 90.94 109 SER A O 1
ATOM 869 N N . LEU A 1 110 ? 7.834 2.044 -20.654 1.00 93.12 110 LEU A N 1
ATOM 870 C CA . LEU A 1 110 ? 7.716 3.460 -21.026 1.00 93.12 110 LEU A CA 1
ATOM 871 C C . LEU A 1 110 ? 8.993 4.254 -20.726 1.00 93.12 110 LEU A C 1
ATOM 873 O O . LEU A 1 110 ? 9.048 5.456 -20.986 1.00 93.12 110 LEU A O 1
ATOM 877 N N . GLY A 1 111 ? 10.032 3.599 -20.204 1.00 90.94 111 GLY A N 1
ATOM 878 C CA . GLY A 1 111 ? 11.297 4.245 -19.889 1.00 90.94 111 GLY A CA 1
ATOM 879 C C . GLY A 1 111 ? 12.075 4.714 -21.123 1.00 90.94 111 GLY A C 1
ATOM 880 O O . GLY A 1 111 ? 11.807 4.302 -22.261 1.00 90.94 111 GLY A O 1
ATOM 881 N N . PRO A 1 112 ? 13.089 5.569 -20.910 1.00 91.19 112 PRO A N 1
ATOM 882 C CA . PRO A 1 112 ? 13.942 6.071 -21.985 1.00 91.19 112 PRO A CA 1
ATOM 883 C C . PRO A 1 112 ? 14.756 4.956 -22.660 1.00 91.19 112 PRO A C 1
ATOM 885 O O . PRO A 1 112 ? 14.988 5.022 -23.863 1.00 91.19 112 PRO A O 1
ATOM 888 N N . LEU A 1 113 ? 15.136 3.914 -21.909 1.00 90.12 113 LEU A N 1
ATOM 889 C CA . LEU A 1 113 ? 15.916 2.769 -22.398 1.00 90.12 113 LEU A CA 1
ATOM 890 C C . LEU A 1 113 ? 15.050 1.545 -22.749 1.00 90.12 113 LEU A C 1
ATOM 892 O O . LEU A 1 113 ? 15.568 0.447 -22.899 1.00 90.12 113 LEU A O 1
ATOM 896 N N . ARG A 1 114 ? 13.732 1.709 -22.933 1.00 89.25 114 ARG A N 1
ATOM 897 C CA . ARG A 1 114 ? 12.815 0.590 -23.240 1.00 89.25 114 ARG A CA 1
ATOM 898 C C . ARG A 1 114 ? 13.180 -0.221 -24.495 1.00 89.25 114 ARG A C 1
ATOM 900 O O . ARG A 1 114 ? 12.782 -1.369 -24.614 1.00 89.25 114 ARG A O 1
ATOM 907 N N . ASN A 1 115 ? 13.907 0.389 -25.436 1.00 89.00 115 ASN A N 1
ATOM 908 C CA . ASN A 1 115 ? 14.304 -0.227 -26.707 1.00 89.00 115 ASN A CA 1
ATOM 909 C C . ASN A 1 115 ? 15.724 -0.816 -26.667 1.00 89.00 115 ASN A C 1
ATOM 911 O O . ASN A 1 115 ? 16.277 -1.126 -27.722 1.00 89.00 115 ASN A O 1
ATOM 915 N N . THR A 1 116 ? 16.349 -0.902 -25.491 1.00 89.31 116 THR A N 1
ATOM 916 C CA . THR A 1 116 ? 17.689 -1.478 -25.341 1.00 89.31 116 THR A CA 1
ATOM 917 C C . THR A 1 116 ? 17.617 -2.825 -24.617 1.00 89.31 116 THR A C 1
ATOM 919 O O . THR A 1 116 ? 16.663 -3.068 -23.871 1.00 89.31 116 THR A 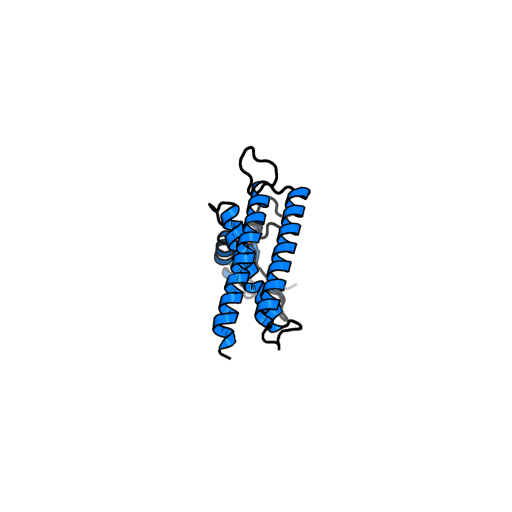O 1
ATOM 922 N N . PRO A 1 117 ? 18.614 -3.712 -24.798 1.00 86.94 117 PRO A N 1
ATOM 923 C CA . PRO A 1 117 ? 18.678 -4.986 -24.075 1.00 86.94 117 PRO A CA 1
ATOM 924 C C . PRO A 1 117 ? 18.660 -4.826 -22.546 1.00 86.94 117 PRO A C 1
ATOM 926 O O . PRO A 1 117 ? 18.281 -5.736 -21.815 1.00 86.94 117 PRO A O 1
ATOM 929 N N . GLU A 1 118 ? 19.047 -3.653 -22.049 1.00 90.00 118 GLU A N 1
ATOM 930 C CA . GLU A 1 118 ? 19.138 -3.322 -20.630 1.00 90.00 118 GLU A CA 1
ATOM 931 C C . GLU A 1 118 ? 17.826 -2.772 -20.043 1.00 90.00 118 GLU A C 1
ATOM 933 O O . GLU A 1 118 ? 17.811 -2.385 -18.872 1.00 90.00 118 GLU A O 1
ATOM 938 N N . ALA A 1 119 ? 16.721 -2.743 -20.802 1.00 90.94 119 ALA A N 1
ATOM 939 C CA . ALA A 1 119 ? 15.434 -2.200 -20.353 1.00 90.94 119 ALA A CA 1
ATOM 940 C C . ALA A 1 119 ? 14.977 -2.783 -19.002 1.00 90.94 119 ALA A C 1
ATOM 942 O O . ALA A 1 119 ? 14.574 -2.038 -18.105 1.00 90.94 119 ALA A O 1
ATOM 943 N N . ALA A 1 120 ? 15.098 -4.105 -18.827 1.00 90.06 120 ALA A N 1
ATOM 944 C CA . ALA A 1 120 ? 14.753 -4.794 -17.583 1.00 90.06 120 ALA A CA 1
ATOM 945 C C . ALA A 1 120 ? 15.645 -4.349 -16.411 1.00 90.06 120 ALA A C 1
ATOM 947 O O . ALA A 1 120 ? 15.137 -4.014 -15.338 1.00 90.06 120 ALA A O 1
ATOM 948 N N . THR A 1 121 ? 16.962 -4.283 -16.623 1.00 92.44 121 THR A N 1
ATOM 949 C CA . THR A 1 121 ? 17.943 -3.874 -15.606 1.00 92.44 121 THR A CA 1
ATOM 950 C C . THR A 1 121 ? 17.732 -2.427 -15.172 1.00 92.44 121 THR A C 1
ATOM 952 O O . THR A 1 121 ? 17.752 -2.119 -13.981 1.00 92.44 121 THR A O 1
ATOM 955 N N . VAL A 1 122 ? 17.484 -1.523 -16.122 1.00 93.00 122 VAL A N 1
ATOM 956 C CA . VAL A 1 122 ? 17.180 -0.117 -15.823 1.00 93.00 122 VAL A CA 1
ATOM 957 C C . VAL A 1 122 ? 15.866 -0.014 -15.053 1.00 93.00 122 VAL A C 1
ATOM 959 O O . VAL A 1 122 ? 15.798 0.702 -14.055 1.00 93.00 122 VAL A O 1
ATOM 962 N N . GLY A 1 123 ? 14.849 -0.781 -15.452 1.00 93.00 123 GLY A N 1
ATOM 963 C CA . GLY A 1 123 ? 13.581 -0.856 -14.735 1.00 93.00 123 GLY A CA 1
ATOM 964 C C . GLY A 1 123 ? 13.734 -1.313 -13.285 1.00 93.00 123 GLY A C 1
ATOM 965 O O . GLY A 1 123 ? 13.135 -0.711 -12.394 1.00 93.00 123 GLY A O 1
ATOM 966 N N . LEU A 1 124 ? 14.587 -2.310 -13.030 1.00 94.88 124 LEU A N 1
ATOM 967 C CA . LEU A 1 124 ? 14.937 -2.753 -11.679 1.00 94.88 124 LEU A CA 1
ATOM 968 C C . LEU A 1 124 ? 15.576 -1.626 -10.863 1.00 94.88 124 LEU A C 1
ATOM 970 O O . LEU A 1 124 ? 15.140 -1.363 -9.745 1.00 94.88 124 LEU A O 1
ATOM 974 N N . LEU A 1 125 ? 16.585 -0.944 -11.412 1.00 95.25 125 LEU A N 1
ATOM 975 C CA . LEU A 1 125 ? 17.272 0.144 -10.709 1.00 95.25 125 LEU A CA 1
ATOM 976 C C . LEU A 1 125 ? 16.316 1.297 -10.377 1.00 95.25 125 LEU A C 1
ATOM 978 O O . LEU A 1 125 ? 16.334 1.801 -9.253 1.00 95.25 125 LEU A O 1
ATOM 982 N N . CYS A 1 126 ? 15.442 1.675 -11.313 1.00 95.00 126 CYS A N 1
ATOM 983 C CA . CYS A 1 126 ? 14.406 2.681 -11.084 1.00 95.00 126 CYS A CA 1
ATOM 984 C C . CYS A 1 126 ? 13.387 2.233 -10.024 1.00 95.00 126 CYS A C 1
ATOM 986 O O . CYS A 1 126 ? 13.048 3.014 -9.135 1.00 95.00 126 CYS A O 1
ATOM 988 N N . GLY A 1 127 ? 12.939 0.974 -10.072 1.00 95.44 127 GLY A N 1
ATOM 989 C CA . GLY A 1 127 ? 12.040 0.400 -9.069 1.00 95.44 127 GLY A CA 1
ATOM 990 C C . GLY A 1 127 ? 12.652 0.420 -7.666 1.00 95.44 127 GLY A C 1
ATOM 991 O O . GLY A 1 127 ? 12.036 0.929 -6.731 1.00 95.44 127 GLY A O 1
ATOM 992 N N . CYS A 1 128 ? 13.898 -0.041 -7.526 1.00 96.31 128 CYS A N 1
ATOM 993 C CA . CYS A 1 128 ? 14.646 -0.004 -6.268 1.00 96.31 128 CYS A CA 1
ATOM 994 C C . CYS A 1 128 ? 14.838 1.427 -5.746 1.00 96.31 128 CYS A C 1
ATOM 996 O O . CYS A 1 128 ? 14.698 1.665 -4.546 1.00 96.31 128 CYS A O 1
ATOM 998 N N . ALA A 1 129 ? 15.116 2.389 -6.632 1.00 96.56 129 ALA A N 1
ATOM 999 C CA . ALA A 1 129 ? 15.245 3.793 -6.254 1.00 96.56 129 ALA A CA 1
ATOM 1000 C C . ALA A 1 129 ? 13.931 4.355 -5.684 1.00 96.56 129 ALA A C 1
ATOM 1002 O O . ALA A 1 129 ? 13.950 5.015 -4.645 1.00 96.56 129 ALA A O 1
ATOM 1003 N N . ILE A 1 130 ? 12.787 4.055 -6.307 1.00 97.06 130 ILE A N 1
ATOM 1004 C CA . ILE A 1 130 ? 11.475 4.499 -5.811 1.00 97.06 130 ILE A CA 1
ATOM 1005 C C . ILE A 1 130 ? 11.132 3.842 -4.482 1.00 97.06 130 ILE A C 1
ATOM 1007 O O . ILE A 1 130 ? 10.719 4.547 -3.566 1.00 97.06 130 ILE A O 1
ATOM 1011 N N . VAL A 1 131 ? 11.343 2.530 -4.345 1.00 97.62 131 VAL A N 1
ATOM 1012 C CA . VAL A 1 131 ? 11.157 1.834 -3.062 1.00 97.62 131 VAL A CA 1
ATOM 1013 C C . VAL A 1 131 ? 11.992 2.511 -1.972 1.00 97.62 131 VAL A C 1
ATOM 1015 O O . VAL A 1 131 ? 11.467 2.814 -0.904 1.00 97.62 131 VAL A O 1
ATOM 1018 N N . GLY A 1 132 ? 13.256 2.841 -2.255 1.00 97.25 132 GLY A N 1
ATOM 1019 C CA . GLY A 1 132 ? 14.120 3.568 -1.324 1.00 97.25 132 GLY A CA 1
ATOM 1020 C C . GLY A 1 132 ? 13.570 4.944 -0.932 1.00 97.25 132 GLY A C 1
ATOM 1021 O O . GLY A 1 132 ? 13.524 5.271 0.254 1.00 97.25 132 GLY A O 1
ATOM 1022 N N . ILE A 1 133 ? 13.103 5.735 -1.903 1.00 97.88 133 ILE A N 1
ATOM 1023 C CA . ILE A 1 133 ? 12.505 7.058 -1.653 1.00 97.88 133 ILE A CA 1
ATOM 1024 C C . ILE A 1 133 ? 11.240 6.936 -0.795 1.00 97.88 133 ILE A C 1
ATOM 1026 O O . ILE A 1 133 ? 11.081 7.680 0.174 1.00 97.88 133 ILE A O 1
ATOM 1030 N N . VAL A 1 134 ? 10.361 5.982 -1.110 1.00 97.56 134 VAL A N 1
ATOM 1031 C CA . VAL A 1 134 ? 9.126 5.728 -0.353 1.00 97.56 134 VAL A CA 1
ATOM 1032 C C . VAL A 1 134 ? 9.446 5.284 1.074 1.00 97.56 134 VAL A C 1
ATOM 1034 O O . VAL A 1 134 ? 8.846 5.798 2.016 1.00 97.56 134 VAL A O 1
ATOM 1037 N N . SER A 1 135 ? 10.433 4.405 1.264 1.00 97.44 135 SER A N 1
ATOM 1038 C CA . SER A 1 135 ? 10.888 3.989 2.593 1.00 97.44 135 SER A CA 1
ATOM 1039 C C . SER A 1 135 ? 11.432 5.158 3.412 1.00 97.44 135 SER A C 1
ATOM 1041 O O . SER A 1 135 ? 11.054 5.313 4.571 1.00 97.44 135 SER A O 1
ATOM 1043 N N . ILE A 1 136 ? 12.264 6.022 2.823 1.00 98.06 136 ILE A N 1
ATOM 1044 C CA . ILE A 1 136 ? 12.765 7.224 3.507 1.00 98.06 136 ILE A CA 1
ATOM 1045 C C . ILE A 1 136 ? 11.600 8.150 3.882 1.00 98.06 136 ILE A C 1
ATOM 1047 O O . ILE A 1 136 ? 11.527 8.606 5.023 1.00 98.06 136 ILE A O 1
ATOM 1051 N N . GLY A 1 137 ? 10.658 8.383 2.963 1.00 97.81 137 GLY A N 1
ATOM 1052 C CA . GLY A 1 137 ? 9.451 9.168 3.231 1.00 97.81 137 GLY A CA 1
ATOM 1053 C C . GLY A 1 137 ? 8.617 8.589 4.378 1.00 97.81 137 GLY A C 1
ATOM 1054 O O . GLY A 1 137 ? 8.190 9.328 5.266 1.00 97.81 137 GLY A O 1
ATOM 1055 N N . GLY A 1 138 ? 8.462 7.264 4.420 1.00 96.69 138 GLY A N 1
ATOM 1056 C CA . GLY A 1 138 ? 7.812 6.554 5.519 1.00 96.69 138 GLY A CA 1
ATOM 1057 C C . GLY A 1 138 ? 8.529 6.756 6.855 1.00 96.69 138 GLY A C 1
ATOM 1058 O O . GLY A 1 138 ? 7.889 7.072 7.853 1.00 96.69 138 GLY A O 1
ATOM 1059 N N . LEU A 1 139 ? 9.858 6.662 6.892 1.00 97.06 139 LEU A N 1
ATOM 1060 C CA . LEU A 1 139 ? 10.622 6.899 8.124 1.00 97.06 139 LEU A CA 1
ATOM 1061 C C . LEU A 1 139 ? 10.517 8.357 8.604 1.00 97.06 139 LEU A C 1
ATOM 1063 O O . LEU A 1 139 ? 10.401 8.599 9.805 1.00 97.06 139 LEU A O 1
ATOM 1067 N N . ILE A 1 140 ? 10.492 9.332 7.688 1.00 97.75 140 ILE A N 1
ATOM 1068 C CA . ILE A 1 140 ? 10.253 10.746 8.024 1.00 97.75 140 ILE A CA 1
ATOM 1069 C C . ILE A 1 140 ? 8.843 10.931 8.602 1.00 97.75 140 ILE A C 1
ATOM 1071 O O . ILE A 1 140 ? 8.676 11.616 9.615 1.00 97.75 140 ILE A O 1
ATOM 1075 N N . PHE A 1 141 ? 7.830 10.295 8.009 1.00 96.38 141 PHE A N 1
ATOM 1076 C CA . PHE A 1 141 ? 6.470 10.281 8.553 1.00 96.38 141 PHE A CA 1
ATOM 1077 C C . PHE A 1 141 ? 6.437 9.669 9.963 1.00 96.38 141 PHE A C 1
ATOM 1079 O O . PHE A 1 141 ? 5.855 10.253 10.878 1.00 96.38 141 PHE A O 1
ATOM 1086 N N . GLY A 1 142 ? 7.141 8.554 10.174 1.00 95.50 142 GLY A N 1
ATOM 1087 C CA . GLY A 1 142 ? 7.308 7.923 11.483 1.00 95.50 142 GLY A CA 1
ATOM 1088 C C . GLY A 1 142 ? 7.941 8.855 12.521 1.00 95.50 142 GLY A C 1
ATOM 1089 O O . GLY A 1 142 ? 7.469 8.939 13.654 1.00 95.50 142 GLY A O 1
ATOM 1090 N N . ALA A 1 143 ? 8.965 9.615 12.131 1.00 95.06 143 ALA A N 1
ATOM 1091 C CA . ALA A 1 143 ? 9.653 10.556 13.015 1.00 95.06 143 ALA A CA 1
ATOM 1092 C C . ALA A 1 143 ? 8.815 11.801 13.369 1.00 95.06 143 ALA A C 1
ATOM 1094 O O . ALA A 1 143 ? 8.956 12.348 14.467 1.00 95.06 143 ALA A O 1
ATOM 1095 N N . THR A 1 144 ? 7.958 12.254 12.450 1.00 96.25 144 THR A N 1
ATOM 1096 C CA . THR A 1 144 ? 7.198 13.510 12.573 1.00 96.25 144 THR A CA 1
ATOM 1097 C C . THR A 1 144 ? 5.809 13.300 13.167 1.00 96.25 144 THR A C 1
ATOM 1099 O O . THR A 1 144 ? 5.494 13.887 14.199 1.00 96.25 144 THR A O 1
ATOM 1102 N N . ILE A 1 145 ? 4.997 12.443 12.546 1.00 96.44 145 ILE A N 1
ATOM 1103 C CA . ILE A 1 145 ? 3.603 12.187 12.936 1.00 96.44 145 ILE A CA 1
ATOM 1104 C C . ILE A 1 145 ? 3.517 11.214 14.109 1.00 96.44 145 ILE A C 1
ATOM 1106 O O . ILE A 1 145 ? 2.571 11.275 14.890 1.00 96.44 145 ILE A O 1
ATOM 1110 N N . LYS A 1 146 ? 4.528 10.351 14.268 1.00 94.00 146 LYS A N 1
ATOM 1111 C CA . LYS A 1 146 ? 4.616 9.355 15.344 1.00 94.00 146 LYS A CA 1
ATOM 1112 C C . LYS A 1 146 ? 3.361 8.461 15.441 1.00 94.00 146 LYS A C 1
ATOM 1114 O O . LYS A 1 146 ? 2.758 8.380 16.511 1.00 94.00 146 LYS A O 1
ATOM 1119 N N . PRO A 1 147 ? 2.940 7.808 14.338 1.00 93.81 147 PRO A N 1
ATOM 1120 C CA . PRO A 1 147 ? 1.759 6.943 14.321 1.00 93.81 147 PRO A CA 1
ATOM 1121 C C . PRO A 1 147 ? 1.889 5.780 15.311 1.00 93.81 147 PRO A C 1
ATOM 1123 O O . PRO A 1 147 ? 2.896 5.085 15.304 1.00 93.81 147 PRO A O 1
ATOM 1126 N N . THR A 1 148 ? 0.847 5.517 16.101 1.00 93.94 148 THR A N 1
ATOM 1127 C CA . THR A 1 148 ? 0.873 4.496 17.169 1.00 93.94 148 THR A CA 1
ATOM 1128 C C . THR A 1 148 ? 0.012 3.264 16.888 1.00 93.94 148 THR A C 1
ATOM 1130 O O . THR A 1 148 ? -0.077 2.372 17.726 1.00 93.94 148 THR A O 1
ATOM 1133 N N . LEU A 1 149 ? -0.613 3.180 15.707 1.00 91.38 149 LEU A N 1
ATOM 1134 C CA . LEU A 1 149 ? -1.561 2.112 15.343 1.00 91.38 149 LEU A CA 1
ATOM 1135 C C . LEU A 1 149 ? -0.989 0.693 15.517 1.00 91.38 149 LEU A C 1
ATOM 1137 O O . LEU A 1 149 ? -1.728 -0.246 15.795 1.00 91.38 149 LEU A O 1
ATOM 1141 N N . PHE A 1 150 ? 0.321 0.537 15.330 1.00 91.81 150 PHE A N 1
ATOM 1142 C CA . PHE A 1 150 ? 1.015 -0.751 15.339 1.00 91.81 150 PHE A CA 1
ATOM 1143 C C . PHE A 1 150 ? 1.922 -0.954 16.558 1.00 91.81 150 PHE A C 1
ATOM 1145 O O . PHE A 1 150 ? 2.624 -1.966 16.630 1.00 91.81 150 PHE A O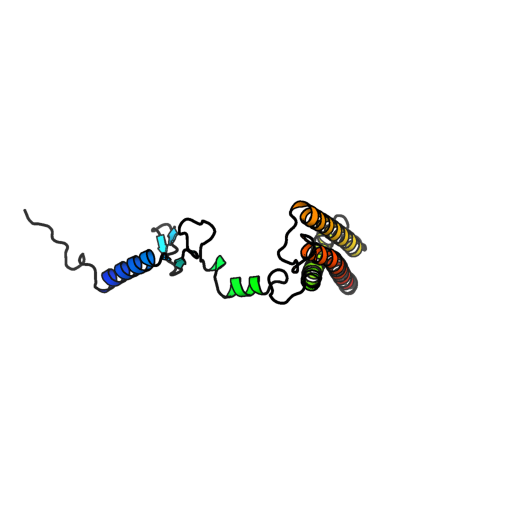 1
ATOM 1152 N N . ASP A 1 151 ? 1.935 0.001 17.484 1.00 93.31 151 ASP A N 1
ATOM 1153 C CA . ASP A 1 151 ? 2.826 -0.016 18.638 1.00 93.31 151 ASP A CA 1
ATOM 1154 C C . ASP A 1 151 ? 2.265 -0.939 19.727 1.00 93.31 151 ASP A C 1
ATOM 1156 O O . ASP A 1 151 ? 1.051 -1.042 19.933 1.00 93.31 151 ASP A O 1
ATOM 1160 N N . LYS A 1 152 ? 3.149 -1.627 20.453 1.00 91.00 152 LYS A N 1
ATOM 1161 C CA . LYS A 1 152 ? 2.759 -2.414 21.631 1.00 91.00 152 LYS A CA 1
ATOM 1162 C C . LYS A 1 152 ? 2.771 -1.542 22.883 1.00 91.00 152 LYS A C 1
ATOM 1164 O O . LYS A 1 152 ? 3.391 -0.482 22.931 1.00 91.00 152 LYS A O 1
ATOM 1169 N N . ALA A 1 153 ? 2.113 -2.011 23.941 1.00 90.25 153 ALA A N 1
ATOM 1170 C CA . ALA A 1 153 ? 2.140 -1.328 25.230 1.00 90.25 153 ALA A CA 1
ATOM 1171 C C . ALA A 1 153 ? 3.588 -1.157 25.732 1.00 90.25 153 ALA A C 1
ATOM 1173 O O . ALA A 1 153 ? 4.304 -2.140 25.916 1.00 90.25 153 ALA A O 1
ATOM 1174 N N . GLY A 1 154 ? 3.998 0.094 25.961 1.00 89.19 154 GLY A N 1
ATOM 1175 C CA . GLY A 1 154 ? 5.346 0.448 26.420 1.00 89.19 154 GLY A CA 1
ATOM 1176 C C . GLY A 1 154 ? 6.369 0.711 25.309 1.00 89.19 154 GLY A C 1
ATOM 1177 O O . GLY A 1 154 ? 7.503 1.082 25.617 1.00 89.19 154 GLY A O 1
ATOM 1178 N N . ASP A 1 155 ? 5.990 0.567 24.040 1.00 91.44 155 ASP A N 1
ATOM 1179 C CA . ASP A 1 155 ? 6.859 0.925 22.927 1.00 91.44 155 ASP A CA 1
ATOM 1180 C C . ASP A 1 155 ? 7.071 2.444 22.818 1.00 91.44 155 ASP A C 1
ATOM 1182 O O . ASP A 1 155 ? 6.265 3.266 23.264 1.00 91.44 155 ASP A O 1
ATOM 1186 N N . ARG A 1 156 ? 8.179 2.831 22.173 1.00 92.06 156 ARG A N 1
ATOM 1187 C CA . ARG A 1 156 ? 8.368 4.219 21.739 1.00 92.06 156 ARG A CA 1
ATOM 1188 C C . ARG A 1 156 ? 7.366 4.537 20.621 1.00 92.06 156 ARG A C 1
ATOM 1190 O O . ARG A 1 156 ? 7.162 3.667 19.778 1.00 92.06 156 ARG A O 1
ATOM 1197 N N . PRO A 1 157 ? 6.840 5.773 20.544 1.00 92.88 157 PRO A N 1
ATOM 1198 C CA . PRO A 1 157 ? 5.925 6.153 19.472 1.00 92.88 157 PRO A CA 1
ATOM 1199 C C . PRO A 1 157 ? 6.501 5.845 18.083 1.00 92.88 157 PRO A C 1
ATOM 1201 O O . PRO A 1 157 ? 7.665 6.168 17.819 1.00 92.88 157 PRO A O 1
ATOM 1204 N N . ALA A 1 158 ? 5.677 5.261 17.214 1.00 94.69 158 ALA A N 1
ATOM 1205 C CA . ALA A 1 158 ? 6.006 4.805 15.864 1.00 94.69 158 ALA A CA 1
ATOM 1206 C C . ALA A 1 158 ? 6.983 3.632 15.756 1.00 94.69 158 ALA A C 1
ATOM 1208 O O . ALA A 1 158 ? 7.515 3.390 14.669 1.00 94.69 158 ALA A O 1
ATOM 1209 N N . SER A 1 159 ? 7.211 2.869 16.828 1.00 95.00 159 SER A N 1
ATOM 1210 C CA . SER A 1 159 ? 8.033 1.653 16.768 1.00 95.00 159 SER A CA 1
ATOM 1211 C C . SER A 1 159 ? 7.513 0.671 15.713 1.00 95.00 159 SER A C 1
ATOM 1213 O O . SER A 1 159 ? 8.280 0.240 14.849 1.00 95.00 159 SER A O 1
ATOM 1215 N N . GLY A 1 160 ? 6.215 0.362 15.738 1.00 95.56 160 GLY A N 1
ATOM 1216 C CA . GLY A 1 160 ? 5.594 -0.627 14.868 1.00 95.56 160 GLY A CA 1
ATOM 1217 C C . GLY A 1 160 ? 5.499 -0.126 13.434 1.00 95.56 160 GLY A C 1
ATOM 1218 O O . GLY A 1 160 ? 5.743 -0.875 12.489 1.00 95.56 160 GLY A O 1
ATOM 1219 N N . PHE A 1 161 ? 5.224 1.167 13.248 1.00 96.31 161 PHE A N 1
ATOM 1220 C CA . PHE A 1 161 ? 5.233 1.769 11.916 1.00 96.31 161 PHE A CA 1
ATOM 1221 C C . PHE A 1 161 ? 6.637 1.758 11.297 1.00 96.31 161 PHE A C 1
ATOM 1223 O O . PHE A 1 161 ? 6.798 1.349 10.150 1.00 96.31 161 PHE A O 1
ATOM 1230 N N . ASN A 1 162 ? 7.669 2.130 12.058 1.00 96.81 162 ASN A N 1
ATOM 1231 C CA . ASN A 1 162 ? 9.050 2.088 11.578 1.00 96.81 162 ASN A CA 1
ATOM 1232 C C . ASN A 1 162 ? 9.499 0.652 11.266 1.00 96.81 162 ASN A C 1
ATOM 1234 O O . ASN A 1 162 ? 10.158 0.427 10.251 1.00 96.81 162 ASN A O 1
ATOM 1238 N N . GLU A 1 163 ? 9.105 -0.330 12.086 1.00 96.69 163 GLU A N 1
ATOM 1239 C CA . GLU A 1 163 ? 9.316 -1.751 11.789 1.00 96.69 163 GLU A CA 1
ATOM 1240 C C . GLU A 1 163 ? 8.678 -2.122 10.443 1.00 96.69 163 GLU A C 1
ATOM 1242 O O . GLU A 1 163 ? 9.360 -2.653 9.566 1.00 96.69 163 GLU A O 1
ATOM 1247 N N . MET A 1 164 ? 7.404 -1.783 10.234 1.00 97.12 164 MET A N 1
ATOM 1248 C CA . MET A 1 164 ? 6.706 -2.032 8.971 1.00 97.12 164 MET A CA 1
ATOM 1249 C C . MET A 1 164 ? 7.435 -1.405 7.771 1.00 97.12 164 MET A C 1
ATOM 1251 O O . MET A 1 164 ? 7.596 -2.072 6.752 1.00 97.12 164 MET A O 1
ATOM 1255 N N . ILE A 1 165 ? 7.912 -0.160 7.875 1.00 97.88 165 ILE A N 1
ATOM 1256 C CA . ILE A 1 165 ? 8.617 0.530 6.780 1.00 97.88 165 ILE A CA 1
ATOM 1257 C C . ILE A 1 165 ? 9.981 -0.103 6.467 1.00 97.88 165 ILE A C 1
ATOM 1259 O O . ILE A 1 165 ? 10.348 -0.230 5.295 1.00 97.88 165 ILE A O 1
ATOM 1263 N N . ASN A 1 166 ? 10.718 -0.559 7.481 1.00 97.38 166 ASN A N 1
ATOM 1264 C CA . ASN A 1 166 ? 11.976 -1.279 7.265 1.00 97.38 166 ASN A CA 1
ATOM 1265 C C . ASN A 1 166 ? 11.743 -2.574 6.477 1.00 97.38 166 ASN A C 1
ATOM 1267 O O . ASN A 1 166 ? 12.456 -2.874 5.520 1.00 97.38 166 ASN A O 1
ATOM 1271 N N . TRP A 1 167 ? 10.695 -3.316 6.831 1.00 97.81 167 TRP A N 1
ATOM 1272 C CA . TRP A 1 167 ? 10.318 -4.537 6.125 1.00 97.81 167 TRP A CA 1
ATOM 1273 C C . TRP A 1 167 ? 9.665 -4.280 4.763 1.00 97.81 167 TRP A C 1
ATOM 1275 O O . TRP A 1 167 ? 9.809 -5.105 3.863 1.00 97.81 167 TRP A O 1
ATOM 1285 N N . HIS A 1 168 ? 9.031 -3.120 4.568 1.00 98.00 168 HIS A N 1
ATOM 1286 C CA . HIS A 1 168 ? 8.599 -2.645 3.254 1.00 98.00 168 HIS A CA 1
ATOM 1287 C C . HIS A 1 168 ? 9.779 -2.467 2.302 1.00 98.00 168 HIS A C 1
ATOM 1289 O O . HIS A 1 168 ? 9.685 -2.903 1.158 1.00 98.00 168 HIS A O 1
ATOM 1295 N N . ALA A 1 169 ? 10.902 -1.908 2.766 1.00 97.56 169 ALA A N 1
ATOM 1296 C CA . ALA A 1 169 ? 12.102 -1.779 1.940 1.00 97.56 169 ALA A CA 1
ATOM 1297 C C . ALA A 1 169 ? 12.606 -3.155 1.474 1.00 97.56 169 ALA A C 1
ATOM 1299 O O . ALA A 1 169 ? 12.835 -3.371 0.286 1.00 97.56 169 ALA A O 1
ATOM 1300 N N . VAL A 1 170 ? 12.716 -4.112 2.404 1.00 97.75 170 VAL A N 1
ATOM 1301 C CA . VAL A 1 170 ? 13.165 -5.484 2.107 1.00 97.75 170 VAL A CA 1
ATOM 1302 C C . VAL A 1 170 ? 12.205 -6.183 1.141 1.00 97.75 170 VAL A C 1
ATOM 1304 O O . VAL A 1 170 ? 12.641 -6.738 0.133 1.00 97.75 170 VAL A O 1
ATOM 1307 N N . GLY A 1 171 ? 10.899 -6.119 1.413 1.00 97.25 171 GLY A N 1
ATOM 1308 C CA . GLY A 1 171 ? 9.869 -6.678 0.539 1.00 97.25 171 GLY A CA 1
ATOM 1309 C C . GLY A 1 171 ? 9.864 -6.027 -0.844 1.00 97.25 171 GLY A C 1
ATOM 1310 O O . GLY A 1 171 ? 9.752 -6.729 -1.841 1.00 97.25 171 GLY A O 1
ATOM 1311 N N . GLY A 1 172 ? 10.042 -4.707 -0.919 1.00 97.56 172 GLY A N 1
ATOM 1312 C CA . GLY A 1 172 ? 10.079 -3.941 -2.165 1.00 97.56 172 GLY A CA 1
ATOM 1313 C C . GLY A 1 172 ? 11.264 -4.299 -3.048 1.00 97.56 172 GLY A C 1
ATOM 1314 O O . GLY A 1 172 ? 11.080 -4.559 -4.235 1.00 97.56 172 GLY A O 1
ATOM 1315 N N . LEU A 1 173 ? 12.462 -4.413 -2.473 1.00 97.44 173 LEU A N 1
ATOM 1316 C CA . LEU A 1 173 ? 13.634 -4.896 -3.207 1.00 97.44 173 LEU A CA 1
ATOM 1317 C C . LEU A 1 173 ? 13.448 -6.347 -3.676 1.00 97.44 173 LEU A C 1
ATOM 1319 O O . LEU A 1 173 ? 13.810 -6.678 -4.803 1.00 97.44 173 LEU A O 1
ATOM 1323 N N . GLY A 1 174 ? 12.838 -7.202 -2.847 1.00 96.81 174 GLY A N 1
ATOM 1324 C CA . GLY A 1 174 ? 12.519 -8.586 -3.207 1.00 96.81 174 GLY A CA 1
ATOM 1325 C C . GLY A 1 174 ? 11.500 -8.697 -4.346 1.00 96.81 174 GLY A C 1
ATOM 1326 O O . GLY A 1 174 ? 11.732 -9.426 -5.308 1.00 96.81 174 GLY A O 1
ATOM 1327 N N . GLY A 1 175 ? 10.401 -7.942 -4.277 1.00 96.94 175 GLY A N 1
ATOM 1328 C CA . GLY A 1 175 ? 9.369 -7.899 -5.318 1.00 96.94 175 GLY A CA 1
ATOM 1329 C C . GLY A 1 175 ? 9.903 -7.358 -6.643 1.00 96.94 175 GLY A C 1
ATOM 1330 O O . GLY A 1 175 ? 9.636 -7.936 -7.696 1.00 96.94 175 GLY A O 1
ATOM 1331 N N . ALA A 1 176 ? 10.726 -6.308 -6.583 1.00 96.94 176 ALA A N 1
ATOM 1332 C CA . ALA A 1 176 ? 11.423 -5.756 -7.738 1.00 96.94 176 ALA A CA 1
ATOM 1333 C C . ALA A 1 176 ? 12.396 -6.786 -8.347 1.00 96.94 176 ALA A C 1
ATOM 1335 O O . ALA A 1 176 ? 12.343 -7.078 -9.541 1.00 96.94 176 ALA A O 1
ATOM 1336 N N . GLY A 1 177 ? 13.236 -7.419 -7.524 1.00 95.81 177 GLY A N 1
ATOM 1337 C CA . GLY A 1 177 ? 14.140 -8.478 -7.978 1.00 95.81 177 GLY A CA 1
ATOM 1338 C C . GLY A 1 177 ? 13.403 -9.653 -8.630 1.00 95.81 177 GLY A C 1
ATOM 1339 O O . GLY A 1 177 ? 13.834 -10.148 -9.672 1.00 95.81 177 GLY A O 1
ATOM 1340 N N . PHE A 1 178 ? 12.261 -10.059 -8.070 1.00 96.12 178 PHE A N 1
ATOM 1341 C CA . PHE A 1 178 ? 11.429 -11.125 -8.623 1.00 96.12 178 PHE A CA 1
ATOM 1342 C C . PHE A 1 178 ? 10.823 -10.747 -9.982 1.00 96.12 178 PHE A C 1
ATOM 1344 O O . PHE A 1 178 ? 10.948 -11.511 -10.936 1.00 96.12 178 PHE A O 1
ATOM 1351 N N . ALA A 1 179 ? 10.239 -9.551 -10.110 1.00 95.44 179 ALA A N 1
ATOM 1352 C CA . ALA A 1 179 ? 9.722 -9.060 -11.388 1.00 95.44 179 ALA A CA 1
ATOM 1353 C C . ALA A 1 179 ? 10.827 -8.963 -12.456 1.00 95.44 179 ALA A C 1
ATOM 1355 O O . ALA A 1 179 ? 10.634 -9.405 -13.587 1.00 95.44 179 ALA A O 1
ATOM 1356 N N . HIS A 1 180 ? 12.012 -8.465 -12.095 1.00 94.81 180 HIS A N 1
ATOM 1357 C CA . HIS A 1 180 ? 13.173 -8.436 -12.986 1.00 94.81 180 HIS A CA 1
ATOM 1358 C C . HIS A 1 180 ? 13.614 -9.836 -13.436 1.00 94.81 180 HIS A C 1
ATOM 1360 O O . HIS A 1 180 ? 13.926 -10.033 -14.612 1.00 94.81 180 HIS A O 1
ATOM 1366 N N . ALA A 1 181 ? 13.627 -10.812 -12.523 1.00 94.25 181 ALA A N 1
ATOM 1367 C CA . ALA A 1 181 ? 13.954 -12.192 -12.861 1.00 94.25 181 ALA A CA 1
ATOM 1368 C C . ALA A 1 181 ? 12.950 -12.762 -13.871 1.00 94.25 181 ALA A C 1
ATOM 1370 O O . ALA A 1 181 ? 13.364 -13.314 -14.887 1.00 94.25 181 ALA A O 1
ATOM 1371 N N . LEU A 1 182 ? 11.645 -12.560 -13.652 1.00 93.88 182 LEU A N 1
ATOM 1372 C CA . LEU A 1 182 ? 10.612 -12.987 -14.600 1.00 93.88 182 LEU A CA 1
ATOM 1373 C C . LEU A 1 182 ? 10.778 -12.315 -15.968 1.00 93.88 182 LEU A C 1
ATOM 1375 O O . LEU A 1 182 ? 10.743 -12.995 -16.989 1.00 93.88 182 LEU A O 1
ATOM 1379 N N . LEU A 1 183 ? 11.008 -11.002 -16.002 1.00 91.38 183 LEU A N 1
ATOM 1380 C CA . LEU A 1 183 ? 11.214 -10.269 -17.252 1.00 91.38 183 LEU A CA 1
ATOM 1381 C C . LEU A 1 183 ? 12.478 -10.714 -17.989 1.00 91.38 183 LEU A C 1
ATOM 1383 O O . LEU A 1 183 ? 12.466 -10.804 -19.207 1.00 91.38 183 LEU A O 1
ATOM 1387 N N . THR A 1 184 ? 13.552 -11.041 -17.278 1.00 89.81 184 THR A N 1
ATOM 1388 C CA . THR A 1 184 ? 14.783 -11.541 -17.904 1.00 89.81 184 THR A CA 1
ATOM 1389 C C . THR A 1 184 ? 14.599 -12.959 -18.455 1.00 89.81 184 THR A C 1
ATOM 1391 O O . THR A 1 184 ? 15.044 -13.262 -19.562 1.00 89.81 184 THR A O 1
ATOM 1394 N N . VAL A 1 185 ? 13.910 -13.833 -17.714 1.00 90.00 185 VAL A N 1
ATOM 1395 C CA . VAL A 1 185 ? 13.660 -15.225 -18.127 1.00 90.00 185 VAL A CA 1
ATOM 1396 C C . VAL A 1 185 ? 12.688 -15.305 -19.303 1.00 90.00 185 VAL A C 1
ATOM 1398 O O . VAL A 1 185 ? 12.938 -16.052 -20.242 1.00 90.00 185 VAL A O 1
ATOM 1401 N N . PHE A 1 186 ? 11.593 -14.543 -19.273 1.00 86.69 186 PHE A N 1
ATOM 1402 C CA . PHE A 1 186 ? 10.535 -14.633 -20.284 1.00 86.69 186 PHE A CA 1
ATOM 1403 C C . PHE A 1 186 ? 10.632 -13.564 -21.376 1.00 86.69 186 PHE A C 1
ATOM 1405 O O . PHE A 1 186 ? 10.189 -13.796 -22.495 1.00 86.69 186 PHE A O 1
ATOM 1412 N N . GLY A 1 187 ? 11.224 -12.407 -21.083 1.00 71.06 187 GLY A N 1
ATOM 1413 C CA . GLY A 1 187 ? 11.406 -11.317 -22.045 1.00 71.06 187 GLY A CA 1
ATOM 1414 C C . GLY A 1 187 ? 12.605 -11.499 -22.974 1.00 71.06 187 GLY A C 1
ATOM 1415 O O . GLY A 1 187 ? 12.653 -10.849 -24.008 1.00 71.06 187 GLY A O 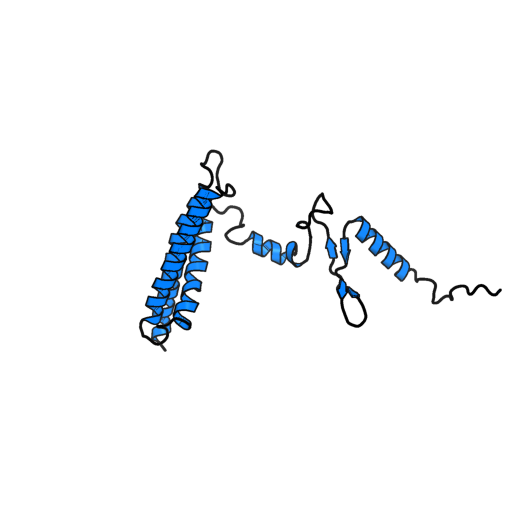1
ATOM 1416 N N . SER A 1 188 ? 13.543 -12.401 -22.662 1.00 58.16 188 SER A N 1
ATOM 1417 C CA . SER A 1 188 ? 14.645 -12.766 -23.569 1.00 58.16 188 SER A CA 1
ATOM 1418 C C . SER A 1 188 ? 14.242 -13.749 -24.679 1.00 58.16 188 SER A C 1
ATOM 1420 O O . SER A 1 188 ? 15.058 -14.060 -25.543 1.00 58.16 188 SER A O 1
ATOM 1422 N N . ALA A 1 189 ? 12.999 -14.245 -24.660 1.00 47.72 189 ALA A N 1
ATOM 1423 C CA . ALA A 1 189 ? 12.466 -15.195 -25.638 1.00 47.72 189 ALA A CA 1
ATOM 1424 C C . ALA A 1 189 ? 11.678 -14.537 -26.793 1.00 47.72 189 ALA A C 1
ATOM 1426 O O . ALA A 1 189 ? 11.106 -15.263 -27.608 1.00 47.72 189 ALA A O 1
ATOM 1427 N N . ALA A 1 190 ? 11.625 -13.200 -26.852 1.00 42.84 190 ALA A N 1
ATOM 1428 C CA . ALA A 1 190 ? 10.907 -12.420 -27.867 1.00 42.84 190 ALA A CA 1
ATOM 1429 C C . ALA A 1 190 ? 11.860 -11.601 -28.748 1.00 42.84 190 ALA A C 1
ATOM 1431 O O . ALA A 1 190 ? 12.850 -11.062 -28.204 1.00 42.84 190 ALA A O 1
#